Protein AF-A0A430FP16-F1 (afdb_monomer)

Organism: NCBI:txid2306976

Radius of gyration: 24.61 Å; Cα contacts (8 Å, |Δi|>4): 848; chains: 1; bounding box: 99×41×67 Å

Nearest PDB structures (foldseek):
  7uwv-assembly1_A  TM=7.707E-01  e=1.337E-19  Ruminococcus bromii L2-63
  7uww-assembly2_B  TM=7.805E-01  e=4.056E-19  Ruminococcus bromii L2-63
  7uww-assembly1_A  TM=7.501E-01  e=1.190E-19  Ruminococcus bromii L2-63
  7uwu-assembly2_B  TM=7.572E-01  e=2.262E-19  Ruminococcus bromii L2-63
  7uwu-assembly1_A  TM=7.530E-01  e=1.033E-18  Ruminococcus bromii L2-63

pLDDT: mean 82.98, std 20.67, range [26.47, 98.88]

Structure (mmCIF, N/CA/C/O backbone):
data_AF-A0A430FP16-F1
#
_entry.id   AF-A0A430FP16-F1
#
loop_
_atom_site.group_PDB
_atom_site.id
_atom_site.type_symbol
_atom_site.label_atom_id
_atom_site.label_alt_id
_atom_site.label_comp_id
_atom_site.label_asym_id
_atom_site.label_entity_id
_atom_site.label_seq_id
_atom_site.pdbx_PDB_ins_code
_atom_site.Cartn_x
_atom_site.Cartn_y
_atom_site.Cartn_z
_atom_site.occupancy
_atom_site.B_iso_or_equiv
_atom_site.auth_seq_id
_atom_site.auth_comp_id
_atom_site.auth_asym_id
_atom_site.auth_atom_id
_atom_site.pdbx_PDB_model_num
ATOM 1 N N . MET A 1 1 ? -74.948 19.583 41.169 1.00 36.16 1 MET A N 1
ATOM 2 C CA . MET A 1 1 ? -74.954 18.146 41.522 1.00 36.16 1 MET A CA 1
ATOM 3 C C . MET A 1 1 ? -74.354 17.358 40.363 1.00 36.16 1 MET A C 1
ATOM 5 O O . MET A 1 1 ? -74.820 17.581 39.260 1.00 36.16 1 MET A O 1
ATOM 9 N N . LYS A 1 2 ? -73.327 16.535 40.660 1.00 33.75 2 LYS A N 1
ATOM 10 C CA . LYS A 1 2 ? -72.803 15.301 40.003 1.00 33.75 2 LYS A CA 1
ATOM 11 C C . LYS A 1 2 ? -72.803 15.218 38.455 1.00 33.75 2 LYS A C 1
ATOM 13 O O . LYS A 1 2 ? -73.847 15.350 37.841 1.00 33.75 2 LYS A O 1
ATOM 18 N N . GLN A 1 3 ? -71.633 15.112 37.793 1.00 32.31 3 GLN A N 1
ATOM 19 C CA . GLN A 1 3 ? -70.890 13.858 37.460 1.00 32.31 3 GLN A CA 1
ATOM 20 C C . GLN A 1 3 ? -71.774 12.820 36.729 1.00 32.31 3 GLN A C 1
ATOM 22 O O . GLN A 1 3 ? -72.860 12.541 37.212 1.00 32.31 3 GLN A O 1
ATOM 27 N N . SER A 1 4 ? -71.401 12.141 35.637 1.00 34.84 4 SER A N 1
ATOM 28 C CA . SER A 1 4 ? -70.112 11.915 34.958 1.00 34.84 4 SER A CA 1
ATOM 29 C C . SER A 1 4 ? -70.317 10.975 33.746 1.00 34.84 4 SER A C 1
ATOM 31 O O . SER A 1 4 ? -71.107 10.047 33.859 1.00 34.84 4 SER A O 1
ATOM 33 N N . ASN A 1 5 ? -69.494 11.161 32.705 1.00 32.53 5 ASN A N 1
ATOM 34 C CA . ASN A 1 5 ? -68.758 10.170 31.889 1.00 32.53 5 ASN A CA 1
ATOM 35 C C . ASN A 1 5 ? -69.405 9.114 30.946 1.00 32.53 5 ASN A C 1
ATOM 37 O O . ASN A 1 5 ? -70.366 8.432 31.279 1.00 32.53 5 ASN A O 1
ATOM 41 N N . LEU A 1 6 ? -68.610 8.889 29.873 1.00 31.77 6 LEU A N 1
ATOM 42 C CA . LEU A 1 6 ? -68.329 7.686 29.044 1.00 31.77 6 LEU A CA 1
ATOM 43 C C . LEU A 1 6 ? -69.032 7.567 27.665 1.00 31.77 6 LEU A C 1
ATOM 45 O O . LEU A 1 6 ? -70.247 7.476 27.603 1.00 31.77 6 LEU A O 1
ATOM 49 N N . TYR A 1 7 ? -68.287 7.782 26.551 1.00 27.19 7 TYR A N 1
ATOM 50 C CA . TYR A 1 7 ? -67.591 6.796 25.651 1.00 27.19 7 TYR A CA 1
ATOM 51 C C . TYR A 1 7 ? -68.597 6.111 24.673 1.00 27.19 7 TYR A C 1
ATOM 53 O O . TYR A 1 7 ? -69.641 5.681 25.129 1.00 27.19 7 TYR A O 1
ATOM 61 N N . THR A 1 8 ? -68.461 5.938 23.340 1.00 27.12 8 THR A N 1
ATOM 62 C CA . THR A 1 8 ? -67.336 5.702 22.397 1.00 27.12 8 THR A CA 1
ATOM 63 C C . THR A 1 8 ? -67.839 5.778 20.922 1.00 27.12 8 THR A C 1
ATOM 65 O O . THR A 1 8 ? -69.020 5.536 20.700 1.00 27.12 8 THR A O 1
ATOM 68 N N . ALA A 1 9 ? -66.914 5.950 19.951 1.00 27.09 9 ALA A N 1
ATOM 69 C CA . ALA A 1 9 ? -66.961 5.608 18.497 1.00 27.09 9 ALA A CA 1
ATOM 70 C C . ALA A 1 9 ? -67.932 6.413 17.579 1.00 27.09 9 ALA A C 1
ATOM 72 O O . ALA A 1 9 ? -69.002 6.815 18.001 1.00 27.09 9 ALA A O 1
ATOM 73 N N . THR A 1 10 ? -67.633 6.763 16.314 1.00 27.73 10 THR A N 1
ATOM 74 C CA . THR A 1 10 ? -66.981 5.985 15.240 1.00 27.73 10 THR A CA 1
ATOM 75 C C . THR A 1 10 ? -66.420 6.903 14.132 1.00 27.73 10 THR A C 1
ATOM 77 O O . THR A 1 10 ? -67.023 7.914 13.775 1.00 27.73 10 THR A O 1
ATOM 80 N N . LYS A 1 11 ? -65.274 6.513 13.551 1.00 32.09 11 LYS A N 1
ATOM 81 C CA . LYS A 1 11 ? -64.673 7.057 12.317 1.00 32.09 11 LYS A CA 1
ATOM 82 C C . LYS A 1 11 ? -65.500 6.687 11.078 1.00 32.09 11 LYS A C 1
ATOM 84 O O . LYS A 1 11 ? -65.813 5.518 10.906 1.00 32.09 11 LYS A O 1
ATOM 89 N N . THR A 1 12 ? -65.678 7.626 10.146 1.00 29.28 12 THR A N 1
ATOM 90 C CA . THR A 1 12 ? -65.781 7.318 8.705 1.00 29.28 12 THR A CA 1
ATOM 91 C C . THR A 1 12 ? -65.158 8.470 7.911 1.00 29.28 12 THR A C 1
ATOM 93 O O . THR A 1 12 ? -65.642 9.597 7.984 1.00 29.28 12 THR A O 1
ATOM 96 N N . ARG A 1 13 ? -64.078 8.222 7.162 1.00 32.31 13 ARG A N 1
ATOM 97 C CA . ARG A 1 13 ? -63.653 9.089 6.052 1.00 32.31 13 ARG A CA 1
ATOM 98 C C . ARG A 1 13 ? -63.296 8.217 4.858 1.00 32.31 13 ARG A C 1
ATOM 100 O O . ARG A 1 13 ? -62.611 7.209 4.999 1.00 32.31 13 ARG A O 1
ATOM 107 N N . ALA A 1 14 ? -63.871 8.617 3.734 1.00 31.47 14 ALA A N 1
ATOM 108 C CA . ALA A 1 14 ? -63.919 7.916 2.470 1.00 31.47 14 ALA A CA 1
ATOM 109 C C . ALA A 1 14 ? -62.590 7.960 1.704 1.00 31.47 14 ALA A C 1
ATOM 111 O O . ALA A 1 14 ? -61.739 8.819 1.931 1.00 31.47 14 ALA A O 1
ATOM 112 N N . LEU A 1 15 ? -62.491 6.991 0.796 1.00 28.25 15 LEU A N 1
ATOM 113 C CA . LEU A 1 15 ? -61.406 6.675 -0.117 1.00 28.25 15 LEU A CA 1
ATOM 114 C C . LEU A 1 15 ? -60.994 7.848 -1.020 1.00 28.25 15 LEU A C 1
ATOM 116 O O . LEU A 1 15 ? -61.844 8.522 -1.597 1.00 28.25 15 LEU A O 1
ATOM 120 N N . ALA A 1 16 ? -59.690 7.949 -1.274 1.00 30.00 16 ALA A N 1
ATOM 121 C CA . ALA A 1 16 ? -59.159 8.416 -2.548 1.00 30.00 16 ALA A CA 1
ATOM 122 C C . ALA A 1 16 ? -58.189 7.345 -3.062 1.00 30.00 16 ALA A C 1
ATOM 124 O O . ALA A 1 16 ? -57.146 7.091 -2.463 1.00 30.00 16 ALA A O 1
ATOM 125 N N . ALA A 1 17 ? -58.603 6.666 -4.129 1.00 29.02 17 ALA A N 1
ATOM 126 C CA . ALA A 1 17 ? -57.779 5.759 -4.904 1.00 29.02 17 ALA A CA 1
ATOM 127 C C . ALA A 1 17 ? -57.000 6.570 -5.945 1.00 29.02 17 ALA A C 1
ATOM 129 O O . ALA A 1 17 ? -57.588 7.380 -6.660 1.00 29.02 17 ALA A O 1
ATOM 130 N N . SER A 1 18 ? -55.707 6.306 -6.079 1.00 29.33 18 SER A N 1
ATOM 131 C CA . SER A 1 18 ? -54.938 6.691 -7.261 1.00 29.33 18 SER A CA 1
ATOM 132 C C . SER A 1 18 ? -54.043 5.520 -7.635 1.00 29.33 18 SER A C 1
ATOM 134 O O . SER A 1 18 ? -53.115 5.156 -6.915 1.00 29.33 18 SER A O 1
ATOM 136 N N . ALA A 1 19 ? -54.448 4.884 -8.731 1.00 30.77 19 ALA A N 1
ATOM 137 C CA . ALA A 1 19 ? -53.833 3.727 -9.342 1.00 30.77 19 ALA A CA 1
ATOM 138 C C . ALA A 1 19 ? -52.531 4.095 -10.060 1.00 30.77 19 ALA A C 1
ATOM 140 O O . ALA A 1 19 ? -52.348 5.211 -10.545 1.00 30.77 19 ALA A O 1
ATOM 141 N N . ALA A 1 20 ? -51.661 3.095 -10.123 1.00 28.59 20 ALA A N 1
ATOM 142 C CA . ALA A 1 20 ? -50.393 3.081 -10.819 1.00 28.59 20 ALA A CA 1
ATOM 143 C C . ALA A 1 20 ? -50.524 3.414 -12.314 1.00 28.59 20 ALA A C 1
ATOM 145 O O . ALA A 1 20 ? -51.358 2.849 -13.020 1.00 28.59 20 ALA A O 1
ATOM 146 N N . ALA A 1 21 ? -49.607 4.246 -12.801 1.00 29.31 21 ALA A N 1
ATOM 147 C CA . ALA A 1 21 ? -49.193 4.268 -14.195 1.00 29.31 21 ALA A CA 1
ATOM 148 C C . ALA A 1 21 ? -47.694 3.949 -14.228 1.00 29.31 21 ALA A C 1
ATOM 150 O O . ALA A 1 21 ? -46.846 4.821 -14.058 1.00 29.31 21 ALA A O 1
ATOM 151 N N . VAL A 1 22 ? -47.378 2.666 -14.400 1.00 28.02 22 VAL A N 1
ATOM 152 C CA . VAL A 1 22 ? -46.047 2.208 -14.800 1.00 28.02 22 VAL A CA 1
ATOM 153 C C . VAL A 1 22 ? -45.895 2.574 -16.272 1.00 28.02 22 VAL A C 1
ATOM 155 O O . VAL A 1 22 ? -46.586 2.013 -17.118 1.00 28.02 22 VAL A O 1
ATOM 158 N N . SER A 1 23 ? -45.024 3.531 -16.583 1.00 28.14 23 SER A N 1
ATOM 159 C CA . SER A 1 23 ? -44.525 3.722 -17.946 1.00 28.14 23 SER A CA 1
ATOM 160 C C . SER A 1 23 ? -43.100 3.200 -18.013 1.00 28.14 23 SER A C 1
ATOM 162 O O . SER A 1 23 ? -42.166 3.794 -17.484 1.00 28.14 23 SER A O 1
ATOM 164 N N . LEU A 1 24 ? -42.986 2.036 -18.643 1.00 27.84 24 LEU A N 1
ATOM 165 C CA . LEU A 1 24 ? -41.754 1.405 -19.073 1.00 27.84 24 LEU A CA 1
ATOM 166 C C . LEU A 1 24 ? -41.152 2.251 -20.205 1.00 27.84 24 LEU A C 1
ATOM 168 O O . LEU A 1 24 ? -41.704 2.289 -21.302 1.00 27.84 24 LEU A O 1
ATOM 172 N N . ALA A 1 25 ? -40.025 2.911 -19.951 1.00 28.28 25 ALA A N 1
ATOM 173 C CA . ALA A 1 25 ? -39.166 3.443 -21.002 1.00 28.28 25 ALA A CA 1
ATOM 174 C C . ALA A 1 25 ? -37.844 2.675 -20.963 1.00 28.28 25 ALA A C 1
ATOM 176 O O . ALA A 1 25 ? -36.952 2.972 -20.173 1.00 28.28 25 ALA A O 1
ATOM 177 N N . MET A 1 26 ? -37.742 1.651 -21.814 1.00 31.86 26 MET A N 1
ATOM 178 C CA . MET A 1 26 ? -36.443 1.148 -22.242 1.00 31.86 26 MET A CA 1
ATOM 179 C C . MET A 1 26 ? -35.763 2.256 -23.046 1.00 31.86 26 MET A C 1
ATOM 181 O O . MET A 1 26 ? -36.265 2.645 -24.099 1.00 31.86 26 MET A O 1
ATOM 185 N N . VAL A 1 27 ? -34.621 2.742 -22.570 1.00 28.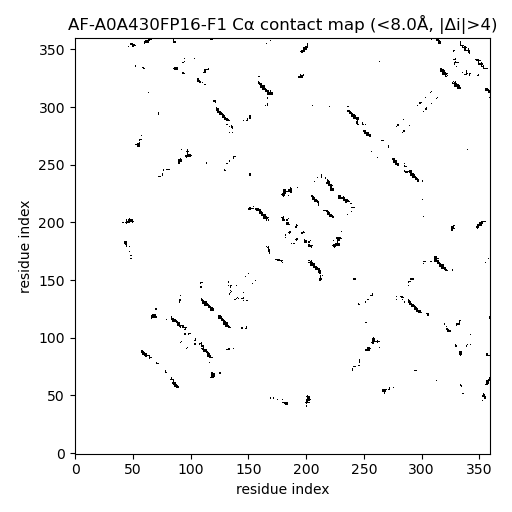98 27 VAL A N 1
ATOM 186 C CA . VAL A 1 27 ? -33.667 3.473 -23.404 1.00 28.98 27 VAL A CA 1
ATOM 187 C C . VAL A 1 27 ? -32.318 2.794 -23.238 1.00 28.98 27 VAL A C 1
ATOM 189 O O . VAL A 1 27 ? -31.557 3.053 -22.313 1.00 28.98 27 VAL A O 1
ATOM 192 N N . THR A 1 28 ? -32.053 1.877 -24.161 1.00 34.94 28 THR A N 1
ATOM 193 C CA . THR A 1 28 ? -30.705 1.526 -24.594 1.00 34.94 28 THR A CA 1
ATOM 194 C C . THR A 1 28 ? -30.049 2.793 -25.134 1.00 34.94 28 THR A C 1
ATOM 196 O O . THR A 1 28 ? -30.497 3.338 -26.143 1.00 34.94 28 THR A O 1
ATOM 199 N N . GLY A 1 29 ? -29.017 3.281 -24.461 1.00 26.47 29 GLY A N 1
ATOM 200 C CA . GLY A 1 29 ? -28.307 4.473 -24.899 1.00 26.47 29 GLY A CA 1
ATOM 201 C C . GLY A 1 29 ? -27.133 4.762 -23.990 1.00 26.47 29 GLY A C 1
ATOM 202 O O . GLY A 1 29 ? -27.282 5.430 -22.974 1.00 26.47 29 GLY A O 1
ATOM 203 N N . SER A 1 30 ? -25.971 4.244 -24.375 1.00 36.91 30 SER A N 1
ATOM 204 C CA . SER A 1 30 ? -24.662 4.658 -23.890 1.00 36.91 30 SER A CA 1
ATOM 205 C C . SER A 1 30 ? -24.551 6.184 -23.971 1.00 36.91 30 SER A C 1
ATOM 207 O O . SER A 1 30 ? -24.354 6.740 -25.050 1.00 36.91 30 SER A O 1
ATOM 209 N N . LEU A 1 31 ? -24.703 6.868 -22.840 1.00 28.08 31 LEU A N 1
ATOM 210 C CA . LEU A 1 31 ? -24.349 8.274 -22.707 1.00 28.08 31 LEU A CA 1
ATOM 211 C C . LEU A 1 31 ? -22.983 8.342 -22.038 1.00 28.08 31 LEU A C 1
ATOM 213 O O . LEU A 1 31 ? -22.850 8.314 -20.819 1.00 28.08 31 LEU A O 1
ATOM 217 N N . ALA A 1 32 ? -21.965 8.411 -22.893 1.00 35.59 32 ALA A N 1
ATOM 218 C CA . ALA A 1 32 ? -20.667 8.943 -22.539 1.00 35.59 32 ALA A CA 1
ATOM 219 C C . ALA A 1 32 ? -20.857 10.394 -22.068 1.00 35.59 32 ALA A C 1
ATOM 221 O O . ALA A 1 32 ? -21.109 11.293 -22.870 1.00 35.59 32 ALA A O 1
ATOM 222 N N . LEU A 1 33 ? -20.760 10.613 -20.759 1.00 28.34 33 LEU A N 1
ATOM 223 C CA . LEU A 1 33 ? -20.547 11.935 -20.184 1.00 28.34 33 LEU A CA 1
ATOM 224 C C . LEU A 1 33 ? -19.049 12.222 -20.253 1.00 28.34 33 LEU A C 1
ATOM 226 O O . LEU A 1 33 ? -18.280 11.855 -19.373 1.00 28.34 33 LEU A O 1
ATOM 230 N N . SER A 1 34 ? -18.625 12.846 -21.349 1.00 34.38 34 SER A N 1
ATOM 231 C CA . SER A 1 34 ? -17.312 13.470 -21.430 1.00 34.38 34 SER A CA 1
ATOM 232 C C . SER A 1 34 ? -17.329 14.845 -20.763 1.00 34.38 34 SER A C 1
ATOM 234 O O . SER A 1 34 ? -18.281 15.607 -20.930 1.00 34.38 34 SER A O 1
ATOM 236 N N . THR A 1 35 ? -16.180 15.184 -20.181 1.00 32.34 35 THR A N 1
ATOM 237 C CA . THR A 1 35 ? -15.686 16.510 -19.770 1.00 32.34 35 THR A CA 1
ATOM 238 C C . THR A 1 35 ? -15.990 16.959 -18.337 1.00 32.34 35 THR A C 1
ATOM 240 O O . THR A 1 35 ? -17.033 17.519 -18.028 1.00 32.34 35 THR A O 1
ATOM 243 N N . GLY A 1 36 ? -14.969 16.767 -17.493 1.00 40.91 36 GLY A N 1
ATOM 244 C CA . GLY A 1 36 ? -14.458 17.780 -16.571 1.00 40.91 36 GLY A CA 1
ATOM 245 C C . GLY A 1 36 ? -15.441 18.314 -15.539 1.00 40.91 36 GLY A C 1
ATOM 246 O O . GLY A 1 36 ? -15.890 19.451 -15.651 1.00 40.91 36 GLY A O 1
ATOM 247 N N . ALA A 1 37 ? -15.681 17.544 -14.481 1.00 33.53 37 ALA A N 1
ATOM 248 C CA . ALA A 1 37 ? -16.268 18.060 -13.254 1.00 33.53 37 ALA A CA 1
ATOM 249 C C . ALA A 1 37 ? -15.272 17.879 -12.100 1.00 33.53 37 ALA A C 1
ATOM 251 O O . ALA A 1 37 ? -15.069 16.778 -11.611 1.00 33.53 37 ALA A O 1
ATOM 252 N N . PHE A 1 38 ? -14.636 19.000 -11.753 1.00 33.94 38 PHE A N 1
ATOM 253 C CA . PHE A 1 38 ? -14.105 19.395 -10.448 1.00 33.94 38 PHE A CA 1
ATOM 254 C C . PHE A 1 38 ? -13.467 18.306 -9.569 1.00 33.94 38 PHE A C 1
ATOM 256 O O . PHE A 1 38 ? -14.160 17.546 -8.902 1.00 33.94 38 PHE A O 1
ATOM 263 N N . ALA A 1 39 ? -12.142 18.393 -9.398 1.00 39.84 39 ALA A N 1
ATOM 264 C CA . ALA A 1 39 ? -11.549 18.096 -8.098 1.00 39.84 39 ALA A CA 1
ATOM 265 C C . ALA A 1 39 ? -12.193 19.060 -7.088 1.00 39.84 39 ALA A C 1
ATOM 267 O O . ALA A 1 39 ? -11.781 20.216 -6.962 1.00 39.84 39 ALA A O 1
ATOM 268 N N . ALA A 1 40 ? -13.291 18.631 -6.463 1.00 43.28 40 ALA A N 1
ATOM 269 C CA . ALA A 1 40 ? -13.852 19.321 -5.319 1.00 43.28 40 ALA A CA 1
ATOM 270 C C . ALA A 1 40 ? -12.723 19.484 -4.298 1.00 43.28 40 ALA A C 1
ATOM 272 O O . ALA A 1 40 ? -11.925 18.569 -4.086 1.00 43.28 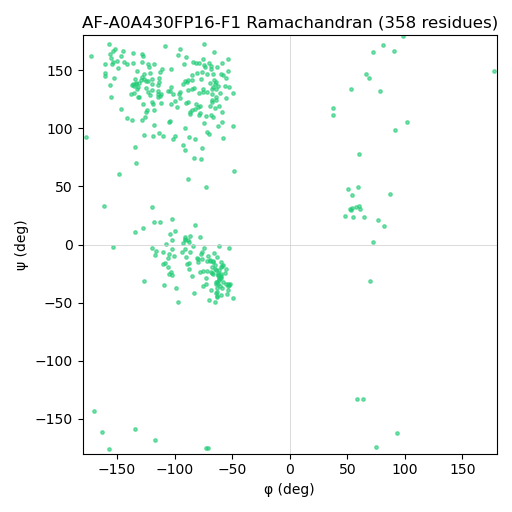40 ALA A O 1
ATOM 273 N N . THR A 1 41 ? -12.600 20.668 -3.708 1.00 45.75 41 THR A N 1
ATOM 274 C CA . THR A 1 41 ? -11.655 20.871 -2.613 1.00 45.75 41 THR A CA 1
ATOM 275 C C . THR A 1 41 ? -12.083 19.948 -1.472 1.00 45.75 41 THR A C 1
ATOM 277 O O . THR A 1 41 ? -13.050 20.254 -0.788 1.00 45.75 41 THR A O 1
ATOM 280 N N . VAL A 1 42 ? -11.397 18.817 -1.299 1.00 54.16 42 VAL A N 1
ATOM 281 C CA . VAL A 1 42 ? -11.671 17.857 -0.221 1.00 54.16 42 VAL A CA 1
ATOM 282 C C . VAL A 1 42 ? -11.271 18.488 1.114 1.00 54.16 42 VAL A C 1
ATOM 284 O O . VAL A 1 42 ? -10.102 18.871 1.308 1.00 54.16 42 VAL A O 1
ATOM 287 N N . THR A 1 43 ? -12.240 18.649 2.017 1.00 48.91 43 THR A N 1
ATOM 288 C CA . THR A 1 43 ? -12.078 19.355 3.291 1.00 48.91 43 THR A CA 1
ATOM 289 C C . THR A 1 43 ? -12.705 18.559 4.431 1.00 48.91 43 THR A C 1
ATOM 291 O O . THR A 1 43 ? -13.795 18.904 4.861 1.00 48.91 43 THR A O 1
ATOM 294 N N . ASN A 1 44 ? -11.956 17.596 4.982 1.00 60.06 44 ASN A N 1
ATOM 295 C CA . ASN A 1 44 ? -12.366 16.551 5.943 1.00 60.06 44 ASN A CA 1
ATOM 296 C C . ASN A 1 44 ? -12.638 15.213 5.233 1.00 60.06 44 ASN A C 1
ATOM 298 O O . ASN A 1 44 ? -12.455 15.117 4.014 1.00 60.06 44 ASN A O 1
ATOM 302 N N . ASN A 1 45 ? -13.015 14.173 5.991 1.00 63.62 45 ASN A N 1
ATOM 303 C CA . ASN A 1 45 ? -13.375 12.859 5.447 1.00 63.62 45 ASN A CA 1
ATOM 304 C C . ASN A 1 45 ? -14.741 12.907 4.744 1.00 63.62 45 ASN A C 1
ATOM 306 O O . ASN A 1 45 ? -15.623 12.088 4.983 1.00 63.62 45 ASN A O 1
ATOM 310 N N . ASP A 1 46 ? -14.915 13.887 3.859 1.00 65.31 46 ASP A N 1
ATOM 311 C CA . ASP A 1 46 ? -16.139 14.179 3.115 1.00 65.31 46 ASP A CA 1
ATOM 312 C C . ASP A 1 46 ? -16.496 13.050 2.125 1.00 65.31 46 ASP A C 1
ATOM 314 O O . ASP A 1 46 ? -17.570 13.058 1.520 1.00 65.31 46 ASP A O 1
ATOM 318 N N . HIS A 1 47 ? -15.598 12.072 1.960 1.00 70.06 47 HIS A N 1
ATOM 319 C CA . HIS A 1 47 ? -15.723 10.934 1.060 1.00 70.06 47 HIS A CA 1
ATOM 320 C C . HIS A 1 47 ? -15.342 9.631 1.775 1.00 70.06 47 HIS A C 1
ATOM 322 O O . HIS A 1 47 ? -14.326 9.045 1.430 1.00 70.06 47 HIS A O 1
ATOM 328 N N . PRO A 1 48 ? -16.137 9.124 2.734 1.00 71.56 48 PRO A N 1
ATOM 329 C CA . PRO A 1 48 ? -15.780 7.965 3.570 1.00 71.56 48 PRO A CA 1
ATOM 330 C C . PRO A 1 48 ? -15.549 6.638 2.816 1.00 71.56 48 PRO A C 1
ATOM 332 O O . PRO A 1 48 ? -15.239 5.628 3.439 1.00 71.56 48 PRO A O 1
ATOM 335 N N . HIS A 1 49 ? -15.706 6.626 1.490 1.00 81.31 49 HIS A N 1
ATOM 336 C CA . HIS A 1 49 ? -15.442 5.483 0.608 1.00 81.31 49 HIS A CA 1
ATOM 337 C C . HIS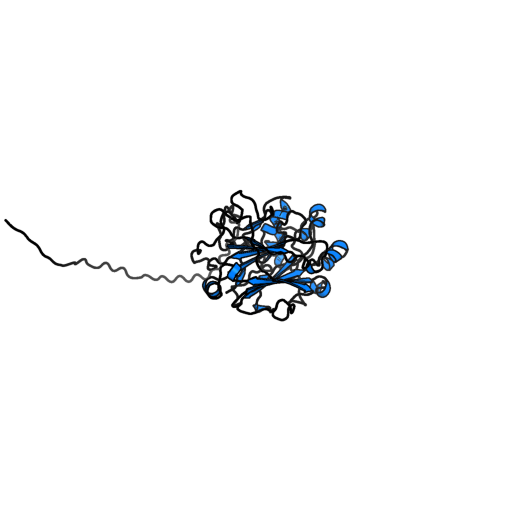 A 1 49 ? -14.514 5.845 -0.564 1.00 81.31 49 HIS A C 1
ATOM 339 O O . HIS A 1 49 ? -14.431 5.112 -1.547 1.00 81.31 49 HIS A O 1
ATOM 345 N N . GLY A 1 50 ? -13.850 6.999 -0.482 1.00 87.69 50 GLY A N 1
ATOM 346 C CA . GLY A 1 50 ? -12.985 7.544 -1.519 1.00 87.69 50 GLY A CA 1
ATOM 347 C C . GLY A 1 50 ? -13.716 8.137 -2.727 1.00 87.69 50 GLY A C 1
ATOM 348 O O . GLY A 1 50 ? -14.939 8.291 -2.751 1.00 87.69 50 GLY A O 1
ATOM 349 N N . ILE A 1 51 ? -12.929 8.523 -3.729 1.00 90.00 51 ILE A N 1
ATOM 350 C CA . ILE A 1 51 ? -13.343 9.215 -4.950 1.00 90.00 51 ILE A CA 1
ATOM 351 C C . ILE A 1 51 ? -12.713 8.508 -6.147 1.00 90.00 51 ILE A C 1
ATOM 353 O O . ILE A 1 51 ? -11.517 8.231 -6.144 1.00 90.00 51 ILE A O 1
ATOM 357 N N . ASP A 1 52 ? -13.495 8.280 -7.202 1.00 88.56 52 ASP A N 1
ATOM 358 C CA . ASP A 1 52 ? -12.950 7.824 -8.482 1.00 88.56 52 ASP A CA 1
ATOM 359 C C . ASP A 1 52 ? -11.973 8.865 -9.054 1.00 88.56 52 ASP A C 1
ATOM 361 O O . ASP A 1 52 ? -12.328 10.016 -9.329 1.00 88.56 52 ASP A O 1
ATOM 365 N N . GLN A 1 53 ? -10.725 8.443 -9.233 1.00 89.44 53 GLN A N 1
ATOM 366 C CA . GLN A 1 53 ? -9.639 9.292 -9.701 1.00 89.44 53 GLN A CA 1
ATOM 367 C C . GLN A 1 53 ? -9.486 9.290 -11.227 1.00 89.44 53 GLN A C 1
ATOM 369 O O . GLN A 1 53 ? -8.574 9.939 -11.735 1.00 89.44 53 GLN A O 1
ATOM 374 N N . ASN A 1 54 ? -10.382 8.625 -11.967 1.00 91.62 54 ASN A N 1
ATOM 375 C CA . ASN A 1 54 ? -10.353 8.507 -13.428 1.00 91.62 54 ASN A CA 1
ATOM 376 C C . ASN A 1 54 ? -9.008 7.969 -13.947 1.00 91.62 54 ASN A C 1
ATOM 378 O O . ASN A 1 54 ? -8.444 8.498 -14.909 1.00 91.62 54 ASN A O 1
ATOM 382 N N . LEU A 1 55 ? -8.469 6.952 -13.273 1.00 93.62 55 LEU A N 1
ATOM 383 C CA . LEU A 1 55 ? -7.238 6.286 -13.690 1.00 93.62 55 LEU A CA 1
ATOM 384 C C . LEU A 1 55 ? -7.471 5.473 -14.970 1.00 93.62 55 LEU A C 1
ATOM 386 O O . LEU A 1 55 ? -8.592 5.057 -15.276 1.00 93.62 55 LEU A O 1
ATOM 390 N N . ILE A 1 56 ? -6.401 5.225 -15.724 1.00 95.56 56 ILE A N 1
ATOM 391 C CA . ILE A 1 56 ? -6.456 4.280 -16.841 1.00 95.56 56 ILE A CA 1
ATOM 392 C C . ILE A 1 56 ? -6.773 2.861 -16.336 1.00 95.56 56 ILE A C 1
ATOM 394 O O . ILE A 1 56 ? -6.380 2.521 -15.222 1.00 95.56 56 ILE A O 1
ATOM 398 N N . PRO A 1 57 ? -7.398 1.995 -17.161 1.00 93.94 57 PRO A N 1
ATOM 399 C CA . PRO A 1 57 ? -7.820 0.651 -16.744 1.00 93.94 57 PRO A CA 1
ATOM 400 C C . PRO A 1 57 ? -6.717 -0.274 -16.214 1.00 93.94 57 PRO A C 1
ATOM 402 O O . PRO A 1 57 ? -7.020 -1.295 -15.607 1.00 93.94 57 PRO A O 1
ATOM 405 N N . ALA A 1 58 ? -5.449 0.032 -16.487 1.00 93.88 58 ALA A N 1
ATOM 406 C CA . ALA A 1 58 ? -4.319 -0.719 -15.960 1.00 93.88 58 ALA A CA 1
ATOM 407 C C . ALA A 1 58 ? -4.139 -0.575 -14.435 1.00 93.88 58 ALA A C 1
ATOM 409 O O . ALA A 1 58 ? -3.587 -1.479 -13.815 1.00 93.88 58 ALA A O 1
ATOM 410 N N . TYR A 1 59 ? -4.630 0.518 -13.843 1.00 95.31 59 TYR A N 1
ATOM 411 C CA . TYR A 1 59 ? -4.794 0.644 -12.398 1.00 95.31 59 TYR A CA 1
ATOM 412 C C . TYR A 1 59 ? -6.179 0.137 -12.032 1.00 95.31 59 TYR A C 1
ATOM 414 O O . TYR A 1 59 ? -7.187 0.639 -12.530 1.00 95.31 59 TYR A O 1
ATOM 422 N N . GLU A 1 60 ? -6.242 -0.859 -11.162 1.00 93.88 60 GLU A N 1
ATOM 423 C CA . GLU A 1 60 ? -7.493 -1.553 -10.888 1.00 93.88 60 GLU A CA 1
ATOM 424 C C . GLU A 1 60 ? -7.620 -1.803 -9.389 1.00 93.88 60 GLU A C 1
ATOM 426 O O . GLU A 1 60 ? -6.710 -2.339 -8.765 1.00 93.88 60 GLU A O 1
ATOM 431 N N . THR A 1 61 ? -8.760 -1.431 -8.812 1.00 94.44 61 THR A N 1
ATOM 432 C CA . THR A 1 61 ? -9.193 -1.928 -7.500 1.00 94.44 61 THR A CA 1
ATOM 433 C C . THR A 1 61 ? -10.205 -3.025 -7.763 1.00 94.44 61 THR A C 1
ATOM 435 O O . THR A 1 61 ? -11.182 -2.792 -8.479 1.00 94.44 61 THR A O 1
ATOM 438 N N . MET A 1 62 ? -9.958 -4.224 -7.244 1.00 93.75 62 MET A N 1
ATOM 439 C CA . MET A 1 62 ? -10.841 -5.359 -7.484 1.00 93.75 62 MET A CA 1
ATOM 440 C C . MET A 1 62 ? -12.191 -5.142 -6.784 1.00 93.75 62 MET A C 1
ATOM 442 O O . MET A 1 62 ? -12.264 -4.443 -5.767 1.00 93.75 62 MET A O 1
ATOM 446 N N . PRO A 1 63 ? -13.277 -5.755 -7.288 1.00 91.56 63 PRO A N 1
ATOM 447 C CA . PRO A 1 63 ? -14.503 -5.908 -6.511 1.00 91.56 63 PRO A CA 1
ATOM 448 C C . PRO A 1 63 ? -14.225 -6.586 -5.157 1.00 91.56 63 PRO A C 1
ATOM 450 O O . PRO A 1 63 ? -13.216 -7.283 -5.045 1.00 91.56 63 PRO A O 1
ATOM 453 N N . PRO A 1 64 ? -15.122 -6.448 -4.160 1.00 88.75 64 PRO A N 1
ATOM 454 C CA . PRO A 1 64 ? -14.969 -7.126 -2.876 1.00 88.75 64 PRO A CA 1
ATOM 455 C C . PRO A 1 64 ? -14.667 -8.618 -3.042 1.00 88.75 64 PRO A C 1
ATOM 457 O O . PRO A 1 64 ? -15.351 -9.317 -3.797 1.00 88.75 64 PRO A O 1
ATOM 460 N N . VAL A 1 65 ? -13.634 -9.085 -2.345 1.00 84.44 65 VAL A N 1
ATOM 461 C CA . VAL A 1 65 ? -13.130 -10.460 -2.435 1.00 84.44 65 VAL A CA 1
ATOM 462 C C . VAL A 1 65 ? -13.542 -11.241 -1.191 1.00 84.44 65 VAL A C 1
ATOM 464 O O . VAL A 1 65 ? -13.313 -10.759 -0.084 1.00 84.44 65 VAL A O 1
ATOM 467 N N . ASP A 1 66 ? -14.088 -12.451 -1.376 1.00 88.06 66 ASP A N 1
ATOM 468 C CA . ASP A 1 66 ? -14.249 -13.434 -0.291 1.00 88.06 66 ASP A CA 1
ATOM 469 C C . ASP A 1 66 ? -12.868 -13.960 0.104 1.00 88.06 66 ASP A C 1
ATOM 471 O O . ASP A 1 66 ? -12.289 -14.832 -0.553 1.00 88.06 66 ASP A O 1
ATOM 475 N N . ALA A 1 67 ? -12.309 -13.341 1.136 1.00 91.12 67 ALA A N 1
ATOM 476 C CA . ALA A 1 67 ? -10.895 -13.447 1.464 1.00 91.12 67 ALA A CA 1
ATOM 477 C C . ALA A 1 67 ? -10.654 -14.202 2.781 1.00 91.12 67 ALA A C 1
ATOM 479 O O . ALA A 1 67 ? -9.579 -14.082 3.376 1.00 91.12 67 ALA A O 1
ATOM 480 N N . GLN A 1 68 ? -11.632 -14.986 3.260 1.00 96.25 68 GLN A N 1
ATOM 481 C CA . GLN A 1 68 ? -11.487 -15.714 4.519 1.00 96.25 68 GLN A CA 1
ATOM 482 C C . GLN A 1 68 ? -10.505 -16.897 4.372 1.00 96.25 68 GLN A C 1
ATOM 484 O O . GLN A 1 68 ? -10.868 -17.992 3.933 1.00 96.25 68 GLN A O 1
ATOM 489 N N . ARG A 1 69 ? -9.241 -16.691 4.760 1.00 97.00 69 ARG A N 1
ATOM 490 C CA . ARG A 1 69 ? -8.142 -17.661 4.678 1.00 97.00 69 ARG A CA 1
ATOM 491 C C . ARG A 1 69 ? -7.037 -17.341 5.689 1.00 97.00 69 ARG A C 1
ATOM 493 O O . ARG A 1 69 ? -6.599 -16.202 5.802 1.00 97.00 69 ARG A O 1
ATOM 500 N N . THR A 1 70 ? -6.525 -18.374 6.354 1.00 98.12 70 THR A N 1
ATOM 501 C CA . THR A 1 70 ? -5.299 -18.276 7.159 1.00 98.12 70 THR A CA 1
ATOM 502 C C . THR A 1 70 ? -4.074 -18.327 6.251 1.00 98.12 70 THR A C 1
ATOM 504 O O . THR A 1 70 ? -3.952 -19.242 5.434 1.00 98.12 70 THR A O 1
ATOM 507 N N . ILE A 1 71 ? -3.157 -17.376 6.426 1.00 98.44 71 ILE A N 1
ATOM 508 C CA . ILE A 1 71 ? -1.888 -17.303 5.697 1.00 98.44 71 ILE A CA 1
ATOM 509 C C . ILE A 1 71 ? -0.731 -17.542 6.669 1.00 98.44 71 ILE A C 1
ATOM 511 O O . ILE A 1 71 ? -0.611 -16.855 7.684 1.00 98.44 71 ILE A O 1
ATOM 515 N N . ASP A 1 72 ? 0.168 -18.473 6.345 1.00 97.88 72 ASP A N 1
ATOM 516 C CA . ASP A 1 72 ? 1.461 -18.566 7.019 1.00 97.88 72 ASP A CA 1
ATOM 517 C C . ASP A 1 72 ? 2.476 -17.651 6.325 1.00 97.88 72 ASP A C 1
ATOM 519 O O . ASP A 1 72 ? 3.176 -18.048 5.386 1.00 97.88 72 ASP A O 1
ATOM 523 N N . ILE A 1 73 ? 2.590 -16.415 6.821 1.00 97.00 73 ILE A N 1
ATOM 524 C CA . ILE A 1 73 ? 3.489 -15.411 6.237 1.00 97.00 73 ILE A CA 1
ATOM 525 C C . ILE A 1 73 ? 4.973 -15.805 6.317 1.00 97.00 73 ILE A C 1
ATOM 527 O O . ILE A 1 73 ? 5.810 -15.161 5.691 1.00 97.00 73 ILE A O 1
ATOM 531 N N . THR A 1 74 ? 5.342 -16.857 7.063 1.00 95.56 74 THR A N 1
ATOM 532 C CA . THR A 1 74 ? 6.729 -17.352 7.144 1.00 95.56 74 THR A CA 1
ATOM 533 C C . THR A 1 74 ? 7.127 -18.233 5.959 1.00 95.56 74 THR A C 1
ATOM 535 O O . THR A 1 74 ? 8.309 -18.517 5.769 1.00 95.56 74 THR A O 1
ATOM 538 N N . GLN A 1 75 ? 6.161 -18.644 5.133 1.00 95.25 75 GLN A N 1
ATOM 539 C CA . GLN A 1 75 ? 6.346 -19.608 4.043 1.00 95.25 75 GLN A CA 1
ATOM 540 C C . GLN A 1 75 ? 6.423 -18.934 2.666 1.00 95.25 75 GLN A C 1
ATOM 542 O O . GLN A 1 75 ? 6.196 -19.571 1.634 1.00 95.25 75 GLN A O 1
ATOM 547 N N . GLY A 1 76 ? 6.766 -17.643 2.640 1.00 93.56 76 GLY A N 1
ATOM 548 C CA . GLY A 1 76 ? 6.876 -16.869 1.408 1.00 93.56 76 GLY A CA 1
ATOM 549 C C . GLY A 1 76 ? 5.527 -16.766 0.700 1.00 93.56 76 GLY A C 1
ATOM 550 O O . GLY A 1 76 ? 4.517 -16.470 1.328 1.00 93.56 76 GLY A O 1
ATOM 551 N N . LEU A 1 77 ? 5.510 -17.018 -0.606 1.00 95.38 77 LEU A N 1
ATOM 552 C CA . LEU A 1 77 ? 4.324 -16.855 -1.451 1.00 95.38 77 LEU A CA 1
ATOM 553 C C . LEU A 1 77 ? 3.365 -18.060 -1.434 1.00 95.38 77 LEU A C 1
ATOM 555 O O . LEU A 1 77 ? 2.337 -18.021 -2.097 1.00 95.38 77 LEU A O 1
ATOM 559 N N . ARG A 1 78 ? 3.683 -19.134 -0.696 1.00 95.75 78 ARG A N 1
ATOM 560 C CA . ARG A 1 78 ? 3.008 -20.444 -0.799 1.00 95.75 78 ARG A CA 1
ATOM 561 C C . ARG A 1 78 ? 1.486 -20.389 -0.635 1.00 95.75 78 ARG A C 1
ATOM 563 O O . ARG A 1 78 ? 0.783 -21.093 -1.354 1.00 95.75 78 ARG A O 1
ATOM 570 N N . ASP A 1 79 ? 1.004 -19.610 0.331 1.00 96.75 79 ASP A N 1
ATOM 571 C CA . ASP A 1 79 ? -0.420 -19.567 0.692 1.00 96.75 79 ASP A CA 1
ATOM 572 C C . ASP A 1 79 ? -1.180 -18.445 -0.050 1.00 96.75 79 ASP A C 1
ATOM 574 O O . ASP A 1 79 ? -2.412 -18.367 0.021 1.00 96.75 79 ASP A O 1
ATOM 578 N N . TRP A 1 80 ? -0.453 -17.599 -0.788 1.00 96.56 80 TRP A N 1
ATOM 579 C CA . TRP A 1 80 ? -1.003 -16.524 -1.607 1.00 96.56 80 TRP A CA 1
ATOM 580 C C . TRP A 1 80 ? -1.425 -17.042 -2.981 1.00 96.56 80 TRP A C 1
ATOM 582 O O . TRP A 1 80 ? -0.811 -17.945 -3.550 1.00 96.56 80 TRP A O 1
ATOM 592 N N . SER A 1 81 ? -2.487 -16.463 -3.530 1.00 94.44 81 SER A N 1
ATOM 593 C CA . SER A 1 81 ? -3.020 -16.845 -4.836 1.00 94.44 81 SER A CA 1
ATOM 594 C C . SER A 1 81 ? -3.757 -15.671 -5.502 1.00 94.44 81 SER A C 1
ATOM 596 O O . SER A 1 81 ? -4.190 -14.752 -4.802 1.00 94.44 81 SER A O 1
ATOM 598 N N . PRO A 1 82 ? -3.907 -15.663 -6.844 1.00 93.31 82 PRO A N 1
ATOM 599 C CA . PRO A 1 82 ? -4.464 -14.514 -7.567 1.00 93.31 82 PRO A CA 1
ATOM 600 C C . PRO A 1 82 ? -5.907 -14.140 -7.202 1.00 93.31 82 PRO A C 1
ATOM 602 O O . PRO A 1 82 ? -6.316 -13.007 -7.422 1.00 93.31 82 PRO A O 1
ATOM 605 N N . ASP A 1 83 ? -6.686 -15.064 -6.641 1.00 94.12 83 ASP A N 1
ATOM 606 C CA . ASP A 1 83 ? -8.037 -14.807 -6.127 1.00 94.12 83 ASP A CA 1
ATOM 607 C C . ASP A 1 83 ? -8.061 -13.924 -4.873 1.00 94.12 83 ASP A C 1
ATOM 609 O O . ASP A 1 83 ? -9.116 -13.399 -4.553 1.00 94.12 83 ASP A O 1
ATOM 613 N N . LEU A 1 84 ? -6.923 -13.716 -4.199 1.00 96.44 84 LEU A N 1
ATOM 614 C CA . LEU A 1 84 ? -6.793 -12.800 -3.057 1.00 96.44 84 LEU A CA 1
ATOM 615 C C . LEU A 1 84 ? -6.393 -11.375 -3.469 1.00 96.44 84 LEU A C 1
ATOM 617 O O . LEU A 1 84 ? -6.107 -10.542 -2.609 1.00 96.44 84 LEU A O 1
ATOM 621 N N . LEU A 1 85 ? -6.295 -11.103 -4.772 1.00 96.50 85 LEU A N 1
ATOM 622 C CA . LEU A 1 85 ? -5.872 -9.809 -5.290 1.00 96.50 85 LEU A CA 1
ATOM 623 C C . LEU A 1 85 ? -6.923 -8.739 -4.982 1.00 96.50 85 LEU A C 1
ATOM 625 O O . LEU A 1 85 ? -8.096 -8.895 -5.299 1.00 96.50 85 LEU A O 1
ATOM 629 N N . LEU A 1 86 ? -6.478 -7.626 -4.412 1.00 97.38 86 LEU A N 1
ATOM 630 C CA . LEU A 1 86 ? -7.307 -6.491 -4.025 1.00 97.38 86 LEU A CA 1
ATOM 631 C C . LEU A 1 86 ? -7.079 -5.269 -4.915 1.00 97.38 86 LEU A C 1
ATOM 633 O O . LEU A 1 86 ? -8.022 -4.532 -5.196 1.00 97.38 86 LEU A O 1
ATOM 637 N N . ALA A 1 87 ? -5.847 -5.039 -5.374 1.00 97.19 87 ALA A N 1
ATOM 638 C CA . ALA A 1 87 ? -5.538 -3.932 -6.275 1.00 97.19 87 ALA A CA 1
ATOM 639 C C . ALA A 1 87 ? -4.297 -4.197 -7.137 1.00 97.19 87 ALA A C 1
ATOM 641 O O . ALA A 1 87 ? -3.418 -4.964 -6.746 1.00 97.19 87 ALA A O 1
ATOM 642 N N . LYS A 1 88 ? -4.225 -3.526 -8.291 1.00 95.06 88 LYS A N 1
ATOM 643 C CA . LYS A 1 88 ? -3.089 -3.521 -9.221 1.00 95.06 88 LYS A CA 1
ATOM 644 C C . LYS A 1 88 ? -2.588 -2.101 -9.459 1.00 95.06 88 LYS A C 1
ATOM 646 O O . LYS A 1 88 ? -3.389 -1.175 -9.615 1.00 95.06 88 LYS A O 1
ATOM 651 N N . GLY A 1 89 ? -1.271 -1.983 -9.535 1.00 94.94 89 GLY A N 1
ATOM 652 C CA . GLY A 1 89 ? -0.544 -0.800 -9.979 1.00 94.94 89 GLY A CA 1
ATOM 653 C C . GLY A 1 89 ? 0.264 -1.097 -11.238 1.00 94.94 89 GLY A C 1
ATOM 654 O O . GLY A 1 89 ? 0.102 -2.142 -11.873 1.00 94.94 89 GLY A O 1
ATOM 655 N N . LEU A 1 90 ? 1.145 -0.169 -11.593 1.00 95.25 90 LEU A N 1
ATOM 656 C CA . LEU A 1 90 ? 2.085 -0.316 -12.696 1.00 95.25 90 LEU A CA 1
ATOM 657 C C . LEU A 1 90 ? 3.495 -0.045 -12.197 1.00 95.25 90 LEU A C 1
ATOM 659 O O . LEU A 1 90 ? 3.690 0.820 -11.362 1.00 95.25 90 LEU A O 1
ATOM 663 N N . ALA A 1 91 ? 4.479 -0.732 -12.763 1.00 94.94 91 ALA A N 1
ATOM 664 C CA . ALA A 1 91 ? 5.871 -0.370 -12.556 1.00 94.94 91 ALA A CA 1
ATOM 665 C C . ALA A 1 91 ?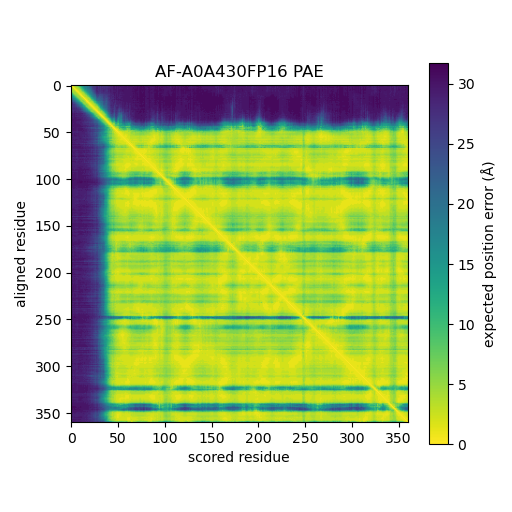 6.257 0.890 -13.354 1.00 94.94 91 ALA A C 1
ATOM 667 O O . ALA A 1 91 ? 5.721 1.169 -14.439 1.00 94.94 91 ALA A O 1
ATOM 668 N N . ASN A 1 92 ? 7.276 1.586 -12.857 1.00 92.25 92 ASN A N 1
ATOM 669 C CA . ASN A 1 92 ? 7.847 2.830 -13.358 1.00 92.25 92 ASN A CA 1
ATOM 670 C C . ASN A 1 92 ? 6.818 3.962 -13.409 1.00 92.25 92 ASN A C 1
ATOM 672 O O . ASN A 1 92 ? 6.626 4.645 -14.429 1.00 92.25 92 ASN A O 1
ATOM 676 N N . ASP A 1 93 ? 6.124 4.135 -12.296 1.00 87.38 93 ASP A N 1
ATOM 677 C CA . ASP A 1 93 ? 5.154 5.189 -12.099 1.00 87.38 93 ASP A CA 1
ATOM 678 C C . ASP A 1 93 ? 5.307 5.891 -10.743 1.00 87.38 93 ASP A C 1
ATOM 680 O O . ASP A 1 93 ? 4.485 6.735 -10.394 1.00 87.38 93 ASP A O 1
ATOM 684 N N . ASP A 1 94 ? 6.394 5.638 -10.025 1.00 81.56 94 ASP A N 1
ATOM 685 C CA . ASP A 1 94 ? 6.841 6.402 -8.880 1.00 81.56 94 ASP A CA 1
ATOM 686 C C . ASP A 1 94 ? 7.373 7.788 -9.292 1.00 81.56 94 ASP A C 1
ATOM 688 O O . ASP A 1 94 ? 7.311 8.247 -10.441 1.00 81.56 94 ASP A O 1
ATOM 692 N N . MET A 1 95 ? 7.893 8.518 -8.311 1.00 74.38 95 MET A N 1
ATOM 693 C CA . MET A 1 95 ? 8.393 9.866 -8.521 1.00 74.38 95 MET A CA 1
ATOM 694 C C . MET A 1 95 ? 9.605 9.962 -9.455 1.00 74.38 95 MET A C 1
ATOM 696 O O . MET A 1 95 ? 9.731 10.943 -10.201 1.00 74.38 95 MET A O 1
ATOM 700 N N . HIS A 1 96 ? 10.465 8.945 -9.459 1.00 75.81 96 HIS A N 1
ATOM 701 C CA . HIS A 1 96 ? 11.633 8.840 -10.330 1.00 75.81 96 HIS A CA 1
ATOM 702 C C . HIS A 1 96 ? 11.247 8.829 -11.813 1.00 75.81 96 HIS A C 1
ATOM 704 O O . HIS A 1 96 ? 11.917 9.462 -12.636 1.00 75.81 96 HIS A O 1
ATOM 710 N N . ALA A 1 97 ? 10.117 8.205 -12.155 1.00 83.69 97 ALA A N 1
ATOM 711 C CA . ALA A 1 97 ? 9.649 8.095 -13.531 1.00 83.69 97 ALA A CA 1
ATOM 712 C C . ALA A 1 97 ? 9.334 9.458 -14.177 1.00 83.69 97 ALA A C 1
ATOM 714 O O . ALA A 1 97 ? 9.531 9.628 -15.382 1.00 83.69 97 ALA A O 1
ATOM 715 N N . TYR A 1 98 ? 8.877 10.450 -13.405 1.00 79.94 98 TYR A N 1
ATOM 716 C CA . TYR A 1 98 ? 8.347 11.716 -13.944 1.00 79.94 98 TYR A CA 1
ATOM 717 C C . TYR A 1 98 ? 9.271 12.916 -13.798 1.00 79.94 98 TYR A C 1
ATOM 719 O O . TYR A 1 98 ? 9.099 13.921 -14.494 1.00 79.94 98 TYR A O 1
ATOM 727 N N . THR A 1 99 ? 10.244 12.853 -12.894 1.00 71.31 99 THR A N 1
ATOM 728 C CA . THR A 1 99 ? 11.086 14.010 -12.613 1.00 71.31 99 THR A CA 1
ATOM 729 C C . THR A 1 99 ? 12.390 13.983 -13.400 1.00 71.31 99 THR A C 1
ATOM 731 O O . THR A 1 99 ? 13.117 12.995 -13.465 1.00 71.31 99 THR A O 1
ATOM 734 N N . ALA A 1 100 ? 12.693 15.113 -14.035 1.00 64.56 100 ALA A N 1
ATOM 735 C CA . ALA A 1 100 ? 14.010 15.375 -14.607 1.00 64.56 100 ALA A CA 1
ATOM 736 C C . ALA A 1 100 ? 14.930 16.117 -13.631 1.00 64.56 100 ALA A C 1
ATOM 738 O O . ALA A 1 100 ? 16.035 16.497 -14.015 1.00 64.56 100 ALA A O 1
ATOM 739 N N . ASP A 1 101 ? 14.439 16.390 -12.422 1.00 66.19 101 ASP A N 1
ATOM 740 C CA . ASP A 1 101 ? 15.211 16.985 -11.349 1.00 66.19 101 ASP A CA 1
ATOM 741 C C . ASP A 1 101 ? 16.012 15.886 -10.651 1.00 66.19 101 ASP A C 1
ATOM 743 O O . ASP A 1 101 ? 15.449 14.966 -10.048 1.00 66.19 101 ASP A O 1
ATOM 747 N N . ASP A 1 102 ? 17.335 16.006 -10.728 1.00 65.25 102 ASP A N 1
ATOM 748 C CA . ASP A 1 102 ? 18.266 15.132 -10.028 1.00 65.25 102 ASP A CA 1
ATOM 749 C C . ASP A 1 102 ? 17.937 15.065 -8.527 1.00 65.25 102 ASP A C 1
ATOM 751 O O . ASP A 1 102 ? 18.043 14.002 -7.926 1.00 65.25 102 ASP A O 1
ATOM 755 N N . TYR A 1 103 ? 17.466 16.151 -7.908 1.00 63.06 103 TYR A N 1
ATOM 756 C CA . TYR A 1 103 ? 17.145 16.172 -6.483 1.00 63.06 103 TYR A CA 1
ATOM 757 C C . TYR A 1 103 ? 16.017 15.205 -6.106 1.00 63.06 103 TYR A C 1
ATOM 759 O O . TYR A 1 103 ? 16.149 14.467 -5.133 1.00 63.06 103 TYR A O 1
ATOM 767 N N . ALA A 1 104 ? 14.923 15.163 -6.865 1.00 62.47 104 ALA A N 1
ATOM 768 C CA . ALA A 1 104 ? 13.838 14.218 -6.600 1.00 62.47 104 ALA A CA 1
ATOM 769 C C . ALA A 1 104 ? 14.235 12.777 -6.980 1.00 62.47 104 ALA A C 1
ATOM 771 O O . ALA A 1 104 ? 13.889 11.839 -6.262 1.00 62.47 104 ALA A O 1
ATOM 772 N N . ARG A 1 105 ? 15.044 12.610 -8.038 1.00 65.88 105 ARG A N 1
ATOM 773 C CA . ARG A 1 105 ? 15.594 11.307 -8.452 1.00 65.88 105 ARG A CA 1
ATOM 774 C C . ARG A 1 105 ? 16.534 10.686 -7.414 1.00 65.88 105 ARG A C 1
ATOM 776 O O . ARG A 1 105 ? 16.473 9.491 -7.171 1.00 65.88 105 ARG A O 1
ATOM 783 N N . TRP A 1 106 ? 17.414 11.468 -6.788 1.00 66.19 106 TRP A N 1
ATOM 784 C CA . TRP A 1 106 ? 18.384 10.944 -5.809 1.00 66.19 106 TRP A CA 1
ATOM 785 C C . TRP A 1 106 ? 17.791 10.713 -4.416 1.00 66.19 106 TRP A C 1
ATOM 787 O O . TRP A 1 106 ? 18.405 10.034 -3.591 1.00 66.19 106 TRP A O 1
ATOM 797 N N . ASN A 1 107 ? 16.616 11.282 -4.149 1.00 70.31 107 ASN A N 1
ATOM 798 C CA . ASN A 1 107 ? 15.944 11.198 -2.856 1.00 70.31 107 ASN A CA 1
ATOM 799 C C . ASN A 1 107 ? 14.769 10.216 -2.842 1.00 70.31 107 ASN A C 1
ATOM 801 O O . ASN A 1 107 ? 14.066 10.171 -1.841 1.00 70.31 107 ASN A O 1
ATOM 805 N N . SER A 1 108 ? 14.581 9.419 -3.893 1.00 76.19 108 SER A N 1
ATOM 806 C CA . SER A 1 108 ? 13.603 8.329 -3.956 1.00 76.19 108 SER A CA 1
ATOM 807 C C . SER A 1 108 ? 14.268 7.001 -4.284 1.00 76.19 108 SER A C 1
ATOM 809 O O . SER A 1 108 ? 15.369 6.953 -4.836 1.00 76.19 108 SER A O 1
ATOM 811 N N . ILE A 1 109 ? 13.626 5.911 -3.874 1.00 84.62 109 ILE A N 1
ATOM 812 C CA . ILE A 1 109 ? 13.988 4.567 -4.313 1.00 84.62 109 ILE A CA 1
ATOM 813 C C . ILE A 1 109 ? 13.080 4.235 -5.499 1.00 84.62 109 ILE A C 1
ATOM 815 O O . ILE A 1 109 ? 11.869 4.344 -5.325 1.00 84.62 109 ILE A O 1
ATOM 819 N N . PRO A 1 110 ? 13.629 3.843 -6.665 1.00 85.81 110 PRO A N 1
ATOM 820 C CA . PRO A 1 110 ? 12.840 3.543 -7.858 1.00 85.81 110 PRO A CA 1
ATOM 821 C C . PRO A 1 110 ? 12.198 2.165 -7.713 1.00 85.81 110 PRO A C 1
ATOM 823 O O . PRO A 1 110 ? 12.679 1.168 -8.256 1.00 85.81 110 PRO A O 1
ATOM 826 N N . VAL A 1 111 ? 11.176 2.117 -6.865 1.00 91.06 111 VAL A N 1
ATOM 827 C CA . VAL A 1 111 ? 10.333 0.956 -6.625 1.00 91.06 111 VAL A CA 1
ATOM 828 C C . VAL A 1 111 ? 8.879 1.362 -6.638 1.00 91.06 111 VAL A C 1
ATOM 830 O O . VAL A 1 111 ? 8.502 2.358 -6.022 1.00 91.06 111 VAL A O 1
ATOM 833 N N . ASP A 1 112 ? 8.076 0.519 -7.264 1.00 93.31 112 ASP A N 1
ATOM 834 C CA . ASP A 1 112 ? 6.641 0.710 -7.410 1.00 93.31 112 ASP A CA 1
ATOM 835 C C . ASP A 1 112 ? 5.904 -0.470 -6.781 1.00 93.31 112 ASP A C 1
ATOM 837 O O . ASP A 1 112 ? 6.386 -1.603 -6.809 1.00 93.31 112 ASP A O 1
ATOM 841 N N . MET A 1 113 ? 4.727 -0.220 -6.226 1.00 95.44 113 MET A N 1
ATOM 842 C CA . MET A 1 113 ? 3.784 -1.220 -5.752 1.00 95.44 113 MET A CA 1
ATOM 843 C C . MET A 1 113 ? 2.918 -1.692 -6.924 1.00 95.44 113 MET A C 1
ATOM 845 O O . MET A 1 113 ? 2.111 -0.941 -7.466 1.00 95.44 113 MET A O 1
ATOM 849 N N . ILE A 1 114 ? 3.033 -2.966 -7.296 1.00 96.19 114 ILE A N 1
ATOM 850 C CA . ILE A 1 114 ? 2.393 -3.489 -8.516 1.00 96.19 114 ILE A CA 1
ATOM 851 C C . ILE A 1 114 ? 1.148 -4.338 -8.242 1.00 96.19 114 ILE A C 1
ATOM 853 O O . ILE A 1 114 ? 0.250 -4.404 -9.083 1.00 96.19 114 ILE A O 1
ATOM 857 N N . ALA A 1 115 ? 1.046 -4.949 -7.061 1.00 96.94 115 ALA A N 1
ATOM 858 C CA . ALA A 1 115 ? -0.120 -5.725 -6.657 1.00 96.94 115 ALA A CA 1
ATOM 859 C C . ALA A 1 115 ? -0.285 -5.732 -5.135 1.00 96.94 115 ALA A C 1
ATOM 861 O O . ALA A 1 115 ? 0.699 -5.784 -4.401 1.00 96.94 115 ALA A O 1
ATOM 862 N N . LEU A 1 116 ? -1.533 -5.688 -4.668 1.00 98.38 116 LEU A N 1
ATOM 863 C CA . LEU A 1 116 ? -1.916 -5.805 -3.262 1.00 98.38 116 LEU A CA 1
ATOM 864 C C . LEU A 1 116 ? -2.880 -6.972 -3.128 1.00 98.38 116 LEU A C 1
ATOM 866 O O . LEU A 1 116 ? -3.873 -7.031 -3.847 1.00 98.38 116 LEU A O 1
ATOM 870 N N . TYR A 1 117 ? -2.617 -7.841 -2.167 1.00 98.25 117 TYR A N 1
ATOM 871 C CA . TYR A 1 117 ? -3.429 -8.991 -1.815 1.00 98.25 117 TYR A CA 1
ATOM 872 C C . TYR A 1 117 ? -3.842 -8.891 -0.357 1.00 98.25 117 TYR A C 1
ATOM 874 O O . TYR A 1 117 ? -3.122 -8.321 0.470 1.00 98.25 117 TYR A O 1
ATOM 882 N N . GLY A 1 118 ? -4.973 -9.501 -0.028 1.00 98.25 118 GLY A N 1
ATOM 883 C CA . GLY A 1 118 ? -5.404 -9.601 1.351 1.00 98.25 118 GLY A CA 1
ATOM 884 C C . GLY A 1 118 ? -6.203 -10.855 1.632 1.00 98.25 118 GLY A C 1
ATOM 885 O O . GLY A 1 118 ? -6.857 -11.415 0.759 1.00 98.25 118 GLY A O 1
ATOM 886 N N . ALA A 1 119 ? -6.114 -11.285 2.879 1.00 98.50 119 ALA A N 1
ATOM 887 C CA . ALA A 1 119 ? -6.889 -12.369 3.447 1.00 98.50 119 ALA A CA 1
ATOM 888 C C . ALA A 1 119 ? -7.170 -12.065 4.916 1.00 98.50 119 ALA A C 1
ATOM 890 O O . ALA A 1 119 ? -6.501 -11.232 5.524 1.00 98.50 119 ALA A O 1
ATOM 891 N N . TYR A 1 120 ? -8.140 -12.740 5.509 1.00 98.50 120 TYR A N 1
ATOM 892 C CA . TYR A 1 120 ? -8.381 -12.649 6.943 1.00 98.50 120 TYR A CA 1
ATOM 893 C C . TYR A 1 120 ? -8.825 -13.992 7.508 1.00 98.50 120 TYR A C 1
ATOM 895 O O . TYR A 1 120 ? -9.374 -14.833 6.800 1.00 98.50 120 TYR A O 1
ATOM 903 N N . ASP A 1 121 ? -8.628 -14.202 8.801 1.00 97.94 121 ASP A N 1
ATOM 904 C CA . ASP A 1 121 ? -9.185 -15.350 9.505 1.00 97.94 121 ASP A CA 1
ATOM 905 C C . ASP A 1 121 ? -9.817 -14.946 10.842 1.00 97.94 121 ASP A C 1
ATOM 907 O O . ASP A 1 121 ? -10.236 -13.805 11.017 1.00 97.94 121 ASP A O 1
ATOM 911 N N . GLY A 1 122 ? -9.974 -15.901 11.764 1.00 97.44 122 GLY A N 1
ATOM 912 C CA . GLY A 1 122 ? -10.583 -15.650 13.070 1.00 97.44 122 GLY A CA 1
ATOM 913 C C . GLY A 1 122 ? -9.796 -14.693 13.968 1.00 97.44 122 GLY A C 1
ATOM 914 O O . GLY A 1 122 ? -10.370 -14.176 14.924 1.00 97.44 122 GLY A O 1
ATOM 915 N N . GLU A 1 123 ? -8.515 -14.463 13.683 1.00 98.12 123 GLU A N 1
ATOM 916 C CA . GLU A 1 123 ? -7.614 -13.715 14.559 1.00 98.12 123 GLU A CA 1
ATOM 917 C C . GLU A 1 123 ? -6.907 -12.566 13.841 1.00 98.12 123 GLU A C 1
ATOM 919 O O . GLU A 1 123 ? -6.650 -11.535 14.470 1.00 98.12 123 GLU A O 1
ATOM 924 N N . TYR A 1 124 ? -6.619 -12.698 12.544 1.00 98.75 124 TYR A N 1
ATOM 925 C CA . TYR A 1 124 ? -5.733 -11.776 11.844 1.00 98.75 124 TYR A CA 1
ATOM 926 C C . TYR A 1 124 ? -6.272 -11.285 10.500 1.00 98.75 124 TYR A C 1
ATOM 928 O O . TYR A 1 124 ? -6.955 -12.000 9.769 1.00 98.75 124 TYR A O 1
ATOM 936 N N . LEU A 1 125 ? -5.882 -10.057 10.163 1.00 98.75 125 LEU A N 1
ATOM 937 C CA . LEU A 1 125 ? -5.792 -9.556 8.799 1.00 98.75 125 LEU A CA 1
ATOM 938 C C . LEU A 1 125 ? -4.397 -9.887 8.256 1.00 98.75 125 LEU A C 1
ATOM 940 O O . LEU A 1 125 ? -3.390 -9.607 8.910 1.00 98.75 125 LEU A O 1
ATOM 944 N N . TYR A 1 126 ? -4.345 -10.416 7.042 1.00 98.81 126 TYR A N 1
ATOM 945 C CA . TYR A 1 126 ? -3.133 -10.677 6.282 1.00 98.81 126 TYR A CA 1
ATOM 946 C C . TYR A 1 126 ? -3.104 -9.783 5.053 1.00 98.81 126 TYR A C 1
ATOM 948 O O . TYR A 1 126 ? -4.075 -9.730 4.301 1.00 98.81 126 TYR A O 1
ATOM 956 N N . LEU A 1 127 ? -1.977 -9.125 4.816 1.00 98.88 127 LEU A N 1
ATOM 957 C CA . LEU A 1 127 ? -1.735 -8.335 3.615 1.00 98.88 127 LEU A CA 1
ATOM 958 C C . LEU A 1 127 ? -0.413 -8.753 2.990 1.00 98.88 127 LEU A C 1
ATOM 960 O O . LEU A 1 127 ? 0.550 -9.036 3.703 1.00 98.88 127 LEU A O 1
ATOM 964 N N . MET A 1 128 ? -0.358 -8.748 1.665 1.00 98.50 128 MET A N 1
ATOM 965 C CA . MET A 1 128 ? 0.885 -8.860 0.916 1.00 98.50 128 MET A CA 1
ATOM 966 C C . MET A 1 128 ? 0.861 -7.863 -0.225 1.00 98.50 128 MET A C 1
ATOM 968 O O . MET A 1 128 ? -0.164 -7.708 -0.882 1.00 98.50 128 MET A O 1
ATOM 972 N N . TRP A 1 129 ? 1.973 -7.179 -0.457 1.00 98.12 129 TRP A N 1
ATOM 973 C CA . TRP A 1 129 ? 2.129 -6.374 -1.658 1.00 98.12 129 TRP A CA 1
ATOM 974 C C . TRP A 1 129 ? 3.434 -6.694 -2.360 1.00 98.12 129 TRP A C 1
ATOM 976 O O . TRP A 1 129 ? 4.472 -6.918 -1.733 1.00 98.12 129 TRP A O 1
ATOM 986 N N . GLU A 1 130 ? 3.341 -6.704 -3.679 1.00 97.19 130 GLU A N 1
ATOM 987 C CA . GLU A 1 130 ? 4.443 -6.914 -4.600 1.00 97.19 130 GLU A CA 1
ATOM 988 C C . GLU A 1 130 ? 5.024 -5.563 -4.986 1.00 97.19 130 GLU A C 1
ATOM 990 O O . GLU A 1 130 ? 4.288 -4.603 -5.239 1.00 97.19 130 GLU A O 1
ATOM 995 N N . MET A 1 131 ? 6.348 -5.499 -5.034 1.00 95.44 131 MET A N 1
ATOM 996 C CA . MET A 1 131 ? 7.090 -4.327 -5.455 1.00 95.44 131 MET A CA 1
ATOM 997 C C . MET A 1 131 ? 8.037 -4.687 -6.590 1.00 95.44 131 MET A C 1
ATOM 999 O O . MET A 1 131 ? 8.678 -5.741 -6.549 1.00 95.44 131 MET A O 1
ATOM 1003 N N . SER A 1 132 ? 8.151 -3.791 -7.566 1.00 95.31 132 SER A N 1
ATOM 1004 C CA . SER A 1 132 ? 9.082 -3.941 -8.680 1.00 95.31 132 SER A CA 1
ATOM 1005 C C . SER A 1 132 ? 10.080 -2.801 -8.730 1.00 95.31 132 SER A C 1
ATOM 1007 O O . SER A 1 132 ? 9.732 -1.654 -8.461 1.00 95.31 132 SER A O 1
ATOM 1009 N N . ASN A 1 133 ? 11.324 -3.125 -9.080 1.00 94.62 133 ASN A N 1
ATOM 1010 C CA . ASN A 1 133 ? 12.343 -2.145 -9.440 1.00 94.62 133 ASN A CA 1
ATOM 1011 C C . ASN A 1 133 ? 12.631 -2.244 -10.949 1.00 94.62 133 ASN A C 1
ATOM 1013 O O . ASN A 1 133 ? 13.522 -2.994 -11.354 1.00 94.62 133 ASN A O 1
ATOM 1017 N N . PRO A 1 134 ? 11.957 -1.448 -11.793 1.00 94.06 134 PRO A N 1
ATOM 1018 C CA . PRO A 1 134 ? 12.054 -1.549 -13.251 1.00 94.06 134 PRO A CA 1
ATOM 1019 C C . PRO A 1 134 ? 13.328 -0.912 -13.836 1.00 94.06 134 PRO A C 1
ATOM 1021 O O . PRO A 1 134 ? 13.458 -0.773 -15.058 1.00 94.06 134 PRO A O 1
ATOM 1024 N N . THR A 1 135 ? 14.266 -0.470 -12.986 1.00 92.88 135 THR A N 1
ATOM 1025 C CA . THR A 1 135 ? 15.462 0.295 -13.382 1.00 92.88 135 THR A CA 1
ATOM 1026 C C . THR A 1 135 ? 16.301 -0.427 -14.434 1.00 92.88 135 THR A C 1
ATOM 1028 O O . THR A 1 135 ? 16.888 0.220 -15.297 1.00 92.88 135 THR A O 1
ATOM 1031 N N . ASP A 1 136 ? 16.371 -1.754 -14.405 1.00 94.31 136 ASP A N 1
ATOM 1032 C CA . ASP A 1 136 ? 17.149 -2.548 -15.363 1.00 94.31 136 ASP A CA 1
ATOM 1033 C C . ASP A 1 136 ? 16.640 -2.433 -16.806 1.00 94.31 136 ASP A C 1
ATOM 1035 O O . ASP A 1 136 ? 17.417 -2.612 -17.744 1.00 94.31 136 ASP A O 1
ATOM 1039 N N . VAL A 1 137 ? 15.378 -2.049 -16.989 1.00 94.31 137 VAL A N 1
ATOM 1040 C CA . VAL A 1 137 ? 14.786 -1.750 -18.294 1.00 94.31 137 VAL A CA 1
ATOM 1041 C C . VAL A 1 137 ? 14.789 -0.253 -18.580 1.00 94.31 137 VAL A C 1
ATOM 1043 O O . VAL A 1 137 ? 15.192 0.173 -19.666 1.00 94.31 137 VAL A O 1
ATOM 1046 N N . VAL A 1 138 ? 14.322 0.565 -17.635 1.00 91.56 138 VAL A N 1
ATOM 1047 C CA . VAL A 1 138 ? 14.044 1.986 -17.909 1.00 91.56 138 VAL A CA 1
ATOM 1048 C C . VAL A 1 138 ? 15.281 2.869 -17.766 1.00 91.56 138 VAL A C 1
ATOM 1050 O O . VAL A 1 138 ? 15.390 3.890 -18.446 1.00 91.56 138 VAL A O 1
ATOM 1053 N N . GLU A 1 139 ? 16.243 2.462 -16.937 1.00 89.75 139 GLU A N 1
ATOM 1054 C CA . GLU A 1 139 ? 17.494 3.178 -16.703 1.00 89.75 139 GLU A CA 1
ATOM 1055 C C . GLU A 1 139 ? 18.678 2.225 -16.391 1.00 89.75 139 GLU A C 1
ATOM 1057 O O . GLU A 1 139 ? 19.313 2.332 -15.338 1.00 89.75 139 GLU A O 1
ATOM 1062 N N . PRO A 1 140 ? 19.057 1.313 -17.312 1.00 91.19 140 PRO A N 1
ATOM 1063 C CA . PRO A 1 140 ? 20.000 0.212 -17.043 1.00 91.19 140 PRO A CA 1
ATOM 1064 C C . PRO A 1 140 ? 21.401 0.642 -16.585 1.00 91.19 140 PRO A C 1
ATOM 1066 O O . PRO A 1 140 ? 22.152 -0.147 -16.014 1.00 91.19 140 PRO A O 1
ATOM 1069 N N . ASN A 1 141 ? 21.784 1.895 -16.841 1.00 90.50 141 ASN A N 1
ATOM 1070 C CA . ASN A 1 141 ? 23.081 2.440 -16.437 1.00 90.50 141 ASN A CA 1
ATOM 1071 C C . ASN A 1 141 ? 23.078 3.009 -15.007 1.00 90.50 141 ASN A C 1
ATOM 1073 O O . ASN A 1 141 ? 24.137 3.388 -14.500 1.00 90.50 141 ASN A O 1
ATOM 1077 N N . ASN A 1 142 ? 21.922 3.079 -14.339 1.00 88.12 142 ASN A N 1
ATOM 1078 C CA . ASN A 1 142 ? 21.814 3.554 -12.964 1.00 88.12 142 ASN A CA 1
ATOM 1079 C C . ASN A 1 142 ? 22.144 2.429 -11.970 1.00 88.12 142 ASN A C 1
ATOM 1081 O O . ASN A 1 142 ? 21.288 1.858 -11.298 1.00 88.12 142 ASN A O 1
ATOM 1085 N N . ILE A 1 143 ? 23.439 2.125 -11.862 1.00 89.81 143 ILE A N 1
ATOM 1086 C CA . ILE A 1 143 ? 23.967 1.059 -10.995 1.00 89.81 143 ILE A CA 1
ATOM 1087 C C . ILE A 1 143 ? 23.581 1.259 -9.525 1.00 89.81 143 ILE A C 1
ATOM 1089 O O . ILE A 1 143 ? 23.388 0.289 -8.794 1.00 89.81 143 ILE A O 1
ATOM 1093 N N . TRP A 1 144 ? 23.457 2.510 -9.075 1.00 87.94 144 TRP A N 1
ATOM 1094 C CA . TRP A 1 144 ? 23.026 2.793 -7.711 1.00 87.94 144 TRP A CA 1
ATOM 1095 C C . TRP A 1 144 ? 21.591 2.317 -7.478 1.00 87.94 144 TRP A C 1
ATOM 1097 O O . TRP A 1 144 ? 21.363 1.582 -6.521 1.00 87.94 144 TRP A O 1
ATOM 1107 N N . ALA A 1 145 ? 20.657 2.664 -8.363 1.00 87.25 145 ALA A N 1
ATOM 1108 C CA . ALA A 1 145 ? 19.254 2.267 -8.253 1.00 87.25 145 ALA A CA 1
ATOM 1109 C C . ALA A 1 145 ? 19.085 0.746 -8.335 1.00 87.25 145 ALA A C 1
ATOM 1111 O O . ALA A 1 145 ? 18.384 0.152 -7.519 1.00 87.25 145 ALA A O 1
ATOM 1112 N N . LEU A 1 146 ? 19.826 0.093 -9.233 1.00 90.06 146 LEU A N 1
ATOM 1113 C CA . LEU A 1 146 ? 19.848 -1.368 -9.336 1.00 90.06 146 LEU A CA 1
ATOM 1114 C C . LEU A 1 146 ? 20.309 -2.045 -8.038 1.00 90.06 146 LEU A C 1
ATOM 1116 O O . LEU A 1 146 ? 19.780 -3.088 -7.670 1.00 90.06 146 LEU A O 1
ATOM 1120 N N . ASN A 1 147 ? 21.277 -1.455 -7.333 1.00 88.19 147 ASN A N 1
ATOM 1121 C CA . ASN A 1 147 ? 21.826 -2.023 -6.100 1.00 88.19 147 ASN A CA 1
ATOM 1122 C C . ASN A 1 147 ? 21.061 -1.618 -4.829 1.00 88.19 147 ASN A C 1
ATOM 1124 O O . ASN A 1 147 ? 21.282 -2.222 -3.784 1.00 88.19 147 ASN A O 1
ATOM 1128 N N . ASN A 1 148 ? 20.223 -0.577 -4.883 1.00 85.12 148 ASN A N 1
ATOM 1129 C CA . ASN A 1 148 ? 19.534 -0.022 -3.709 1.00 85.12 148 ASN A CA 1
ATOM 1130 C C . ASN A 1 148 ? 18.004 -0.147 -3.779 1.00 85.12 148 ASN A C 1
ATOM 1132 O O . ASN A 1 148 ? 17.340 0.199 -2.806 1.00 85.12 148 ASN A O 1
ATOM 1136 N N . GLY A 1 149 ? 17.448 -0.621 -4.899 1.00 85.81 149 GLY A N 1
ATOM 1137 C CA . GLY A 1 149 ? 16.003 -0.760 -5.081 1.00 85.81 149 GLY A CA 1
ATOM 1138 C C . GLY A 1 149 ? 15.377 -1.938 -4.336 1.00 85.81 149 GLY A C 1
ATOM 1139 O O . GLY A 1 149 ? 14.205 -1.877 -4.005 1.00 85.81 149 GLY A O 1
ATOM 1140 N N . LYS A 1 150 ? 16.132 -2.984 -3.977 1.00 88.44 150 LYS A N 1
ATOM 1141 C CA . LYS A 1 150 ? 15.600 -4.079 -3.145 1.00 88.44 150 LYS A CA 1
ATOM 1142 C C . LYS A 1 150 ? 15.500 -3.668 -1.682 1.00 88.44 150 LYS A C 1
ATOM 1144 O O . LYS A 1 150 ? 16.388 -3.931 -0.870 1.00 88.44 150 LYS A O 1
ATOM 1149 N N . LEU A 1 151 ? 14.412 -2.982 -1.355 1.00 88.06 151 LEU A N 1
ATOM 1150 C CA . LEU A 1 151 ? 14.230 -2.378 -0.042 1.00 88.06 151 LEU A CA 1
ATOM 1151 C C . LEU A 1 151 ? 14.157 -3.416 1.085 1.00 88.06 151 LEU A C 1
ATOM 1153 O O . LEU A 1 151 ? 14.678 -3.172 2.171 1.00 88.06 151 LEU A O 1
ATOM 1157 N N . ASN A 1 152 ? 13.594 -4.592 0.810 1.00 89.56 152 ASN A N 1
ATOM 1158 C CA . ASN A 1 152 ? 13.517 -5.710 1.752 1.00 89.56 152 ASN A CA 1
ATOM 1159 C C . ASN A 1 152 ? 14.888 -6.293 2.148 1.00 89.56 152 ASN A C 1
ATOM 1161 O O . ASN A 1 152 ? 15.003 -6.931 3.193 1.00 89.56 152 ASN A O 1
ATOM 1165 N N . GLU A 1 153 ? 15.924 -6.069 1.336 1.00 89.81 153 GLU A N 1
ATOM 1166 C CA . GLU A 1 153 ? 17.306 -6.506 1.583 1.00 89.81 153 GLU A CA 1
ATOM 1167 C C . GLU A 1 153 ? 18.207 -5.357 2.081 1.00 89.81 153 GLU A C 1
ATOM 1169 O O . GLU A 1 153 ? 19.376 -5.563 2.424 1.00 89.81 153 GLU A O 1
ATOM 1174 N N . SER A 1 154 ? 17.677 -4.133 2.148 1.00 85.94 154 SER A N 1
ATOM 1175 C CA . SER A 1 154 ? 18.422 -2.957 2.588 1.00 85.94 154 SER A CA 1
ATOM 1176 C C . SER A 1 154 ? 18.693 -2.989 4.095 1.00 85.94 154 SER A C 1
ATOM 1178 O O . SER A 1 154 ? 17.796 -3.162 4.916 1.00 85.94 154 SER A O 1
ATOM 1180 N N . THR A 1 155 ? 19.949 -2.741 4.474 1.00 81.19 155 THR A N 1
ATOM 1181 C CA . THR A 1 155 ? 20.381 -2.629 5.883 1.00 81.19 155 THR A CA 1
ATOM 1182 C C . THR A 1 155 ? 20.634 -1.190 6.329 1.00 81.19 155 THR A C 1
ATOM 1184 O O . THR A 1 155 ? 20.874 -0.938 7.507 1.00 81.19 155 THR A O 1
ATOM 1187 N N . THR A 1 156 ? 20.602 -0.238 5.397 1.00 81.12 156 THR A N 1
ATOM 1188 C CA . THR A 1 156 ? 20.960 1.171 5.635 1.00 81.12 156 THR A CA 1
ATOM 1189 C C . THR A 1 156 ? 19.798 2.130 5.422 1.00 81.12 156 THR A C 1
ATOM 1191 O O . THR A 1 156 ? 19.915 3.310 5.748 1.00 81.12 156 THR A O 1
ATOM 1194 N N . ARG A 1 157 ? 18.682 1.635 4.883 1.00 85.31 157 ARG A N 1
ATOM 1195 C CA . ARG A 1 157 ? 17.461 2.402 4.642 1.00 85.31 157 ARG A CA 1
ATOM 1196 C C . ARG A 1 157 ? 16.292 1.727 5.315 1.00 85.31 157 ARG A C 1
ATOM 1198 O O . ARG A 1 157 ? 16.128 0.516 5.188 1.00 85.31 157 ARG A O 1
ATOM 1205 N N . ASP A 1 158 ? 15.497 2.544 5.975 1.00 90.00 158 ASP A N 1
ATOM 1206 C CA . ASP A 1 158 ? 14.288 2.137 6.655 1.00 90.00 158 ASP A CA 1
ATOM 1207 C C . ASP A 1 158 ? 13.251 3.234 6.425 1.00 90.00 158 ASP A C 1
ATOM 1209 O O . ASP A 1 158 ? 13.416 4.361 6.895 1.00 90.00 158 ASP A O 1
ATOM 1213 N N . TYR A 1 159 ? 12.248 2.921 5.613 1.00 91.00 159 TYR A N 1
ATOM 1214 C CA . TYR A 1 159 ? 11.144 3.812 5.291 1.00 91.00 159 TYR A CA 1
ATOM 1215 C C . TYR A 1 159 ? 9.869 3.219 5.872 1.00 91.00 159 TYR A C 1
ATOM 1217 O O . TYR A 1 159 ? 9.708 1.996 5.867 1.00 91.00 159 TYR A O 1
ATOM 1225 N N . PRO A 1 160 ? 8.950 4.045 6.375 1.00 92.81 160 PRO A N 1
ATOM 1226 C CA . PRO A 1 160 ? 7.682 3.519 6.815 1.00 92.81 160 PRO A CA 1
ATOM 1227 C C . PRO A 1 160 ? 6.808 3.091 5.631 1.00 92.81 160 PRO A C 1
ATOM 1229 O O . PRO A 1 160 ? 6.798 3.716 4.571 1.00 92.81 160 PRO A O 1
ATOM 1232 N N . PHE A 1 161 ? 6.023 2.044 5.847 1.00 96.31 161 PHE A N 1
ATOM 1233 C CA . PHE A 1 161 ? 4.788 1.825 5.106 1.00 96.31 161 PHE A CA 1
ATOM 1234 C C . PHE A 1 161 ? 3.620 2.213 6.003 1.00 96.31 161 PHE A C 1
ATOM 1236 O O . PHE A 1 161 ? 3.588 1.830 7.177 1.00 96.31 161 PHE A O 1
ATOM 1243 N N . PHE A 1 162 ? 2.656 2.942 5.448 1.00 97.69 162 PHE A N 1
ATOM 1244 C CA . PHE A 1 162 ? 1.391 3.225 6.118 1.00 97.69 162 PHE A CA 1
ATOM 1245 C C . PHE A 1 162 ? 0.301 2.332 5.532 1.00 97.69 162 PHE A C 1
ATOM 1247 O O . PHE A 1 162 ? 0.024 2.380 4.340 1.00 97.69 162 PHE A O 1
ATOM 1254 N N . ILE A 1 163 ? -0.327 1.522 6.373 1.00 98.69 163 ILE A N 1
ATOM 1255 C CA . ILE A 1 163 ? -1.478 0.691 6.041 1.00 98.69 163 ILE A CA 1
ATOM 1256 C C . ILE A 1 163 ? -2.699 1.379 6.644 1.00 98.69 163 ILE A C 1
ATOM 1258 O O . ILE A 1 163 ? -2.894 1.409 7.859 1.00 98.69 163 ILE A O 1
ATOM 1262 N N . VAL A 1 164 ? -3.498 1.979 5.781 1.00 98.06 164 VAL A N 1
ATOM 1263 C CA . VAL A 1 164 ? -4.713 2.706 6.122 1.00 98.06 164 VAL A CA 1
ATOM 1264 C C . VAL A 1 164 ? -5.863 1.716 6.126 1.00 98.06 164 VAL A C 1
ATOM 1266 O O . VAL A 1 164 ? -6.114 1.050 5.122 1.00 98.06 164 VAL A O 1
ATOM 1269 N N . ILE A 1 165 ? -6.553 1.623 7.255 1.00 97.88 165 ILE A N 1
ATOM 1270 C CA . ILE A 1 165 ? -7.643 0.678 7.465 1.00 97.88 165 ILE A CA 1
ATOM 1271 C C . ILE A 1 165 ? -8.949 1.449 7.611 1.00 97.88 165 ILE A C 1
ATOM 1273 O O . ILE A 1 165 ? -9.002 2.474 8.292 1.00 97.88 165 ILE A O 1
ATOM 1277 N N . SER A 1 166 ? -10.015 0.923 7.016 1.00 95.62 166 SER A N 1
ATOM 1278 C CA . SER A 1 166 ? -11.385 1.320 7.313 1.00 95.62 166 SER A CA 1
ATOM 1279 C C . SER A 1 166 ? -12.209 0.103 7.707 1.00 95.62 166 SER A C 1
ATOM 1281 O O . SER A 1 166 ? -12.453 -0.802 6.917 1.00 95.62 166 SER A O 1
ATOM 1283 N N . THR A 1 167 ? -12.633 0.095 8.964 1.00 94.25 167 THR A N 1
ATOM 1284 C CA . THR A 1 167 ? -13.596 -0.863 9.533 1.00 94.25 167 THR A CA 1
ATOM 1285 C C . THR A 1 167 ? -14.998 -0.268 9.615 1.00 94.25 167 THR A C 1
ATOM 1287 O O . THR A 1 167 ? -15.879 -0.814 10.278 1.00 94.25 167 THR A O 1
ATOM 1290 N N . ASP A 1 168 ? -15.193 0.881 8.965 1.00 88.00 168 ASP A N 1
ATOM 1291 C CA . ASP A 1 168 ? -16.503 1.468 8.759 1.00 88.00 168 ASP A CA 1
ATOM 1292 C C . ASP A 1 168 ? -17.265 0.689 7.666 1.00 88.00 168 ASP A C 1
ATOM 1294 O O . ASP A 1 168 ? -16.720 -0.205 7.018 1.00 88.00 168 ASP A O 1
ATOM 1298 N N . ASN A 1 169 ? -18.537 1.002 7.450 1.00 87.19 169 ASN A N 1
ATOM 1299 C CA . ASN A 1 169 ? -19.357 0.330 6.456 1.00 87.19 169 ASN A CA 1
ATOM 1300 C C . ASN A 1 169 ? -18.862 0.626 5.037 1.00 87.19 169 ASN A C 1
ATOM 1302 O O . ASN A 1 169 ? -19.042 1.732 4.551 1.00 87.19 169 ASN A O 1
ATOM 1306 N N . GLN A 1 170 ? -18.290 -0.357 4.347 1.00 86.81 170 GLN A N 1
ATOM 1307 C CA . GLN A 1 170 ? -17.765 -0.188 2.989 1.00 86.81 170 GLN A CA 1
ATOM 1308 C C . GLN A 1 170 ? -18.869 -0.167 1.919 1.00 86.81 170 GLN A C 1
ATOM 1310 O O . GLN A 1 170 ? -18.611 0.142 0.753 1.00 86.81 170 GLN A O 1
ATOM 1315 N N . ASN A 1 171 ? -20.123 -0.459 2.285 1.00 82.69 171 ASN A N 1
ATOM 1316 C CA . ASN A 1 171 ? -21.252 -0.227 1.396 1.00 82.69 171 ASN A CA 1
ATOM 1317 C C . ASN A 1 171 ? -21.570 1.274 1.326 1.00 82.69 171 ASN A C 1
ATOM 1319 O O . ASN A 1 171 ? -22.234 1.815 2.207 1.00 82.69 171 ASN A O 1
ATOM 1323 N N . LYS A 1 172 ? -21.189 1.904 0.211 1.00 79.31 172 LYS A N 1
ATOM 1324 C CA . LYS A 1 172 ? -21.424 3.329 -0.077 1.00 79.31 172 LYS A CA 1
ATOM 1325 C C . LYS A 1 172 ? -22.885 3.794 -0.005 1.00 79.31 172 LYS A C 1
ATOM 1327 O O . LYS A 1 172 ? -23.134 4.991 0.103 1.00 79.31 172 LYS A O 1
ATOM 1332 N N . ASP A 1 173 ? -23.843 2.873 -0.122 1.00 82.38 173 ASP A N 1
ATOM 1333 C CA . ASP A 1 173 ? -25.276 3.181 -0.071 1.00 82.38 173 ASP A CA 1
ATOM 1334 C C . ASP A 1 173 ? -25.841 3.083 1.359 1.00 82.38 173 ASP A C 1
ATOM 1336 O O . ASP A 1 173 ? -27.019 3.367 1.595 1.00 82.38 173 ASP A O 1
ATOM 1340 N N . ALA A 1 174 ? -25.017 2.675 2.326 1.00 80.19 174 ALA A N 1
ATOM 1341 C CA . ALA A 1 174 ? -25.373 2.548 3.727 1.00 80.19 174 ALA A CA 1
ATOM 1342 C C . ALA A 1 174 ? -24.656 3.617 4.576 1.00 80.19 174 ALA A C 1
ATOM 1344 O O . ALA A 1 174 ? -23.578 4.082 4.218 1.00 80.19 174 ALA A O 1
ATOM 1345 N N . PRO A 1 175 ? -25.253 4.053 5.701 1.00 77.69 175 PRO A N 1
ATOM 1346 C CA . PRO A 1 175 ? -24.631 5.065 6.543 1.00 77.69 175 PRO A CA 1
ATOM 1347 C C . PRO A 1 175 ? -23.347 4.530 7.205 1.00 77.69 175 PRO A C 1
ATOM 1349 O O . PRO A 1 175 ? -23.313 3.350 7.579 1.00 77.69 175 PRO A O 1
ATOM 1352 N N . PRO A 1 176 ? -22.340 5.399 7.425 1.00 78.00 176 PRO A N 1
ATOM 1353 C CA . PRO A 1 176 ? -21.200 5.085 8.275 1.00 78.00 176 PRO A CA 1
ATOM 1354 C C . PRO A 1 176 ? -21.626 4.746 9.713 1.00 78.00 176 PRO A C 1
ATOM 1356 O O . PRO A 1 176 ? -22.669 5.177 10.209 1.00 78.00 176 PRO A O 1
ATOM 1359 N N . THR A 1 177 ? -20.772 4.000 10.396 1.00 74.38 177 THR A N 1
ATOM 1360 C CA . THR A 1 177 ? -20.878 3.483 11.766 1.00 74.38 177 THR A CA 1
ATOM 1361 C C . THR A 1 177 ? -20.276 4.430 12.816 1.00 74.38 177 THR A C 1
ATOM 1363 O O . THR A 1 177 ? -20.236 4.078 13.991 1.00 74.38 177 THR A O 1
ATOM 1366 N N . ASP A 1 178 ? -19.859 5.644 12.419 1.00 79.19 178 ASP A N 1
ATOM 1367 C CA . ASP A 1 178 ? -19.218 6.679 13.268 1.00 79.19 178 ASP A CA 1
ATOM 1368 C C . ASP A 1 178 ? -17.836 6.253 13.819 1.00 79.19 178 ASP A C 1
ATOM 1370 O O . ASP A 1 178 ? -17.380 6.774 14.836 1.00 79.19 178 ASP A O 1
ATOM 1374 N N . LYS A 1 179 ? -17.154 5.308 13.146 1.00 84.75 179 LYS A N 1
ATOM 1375 C CA . LYS A 1 179 ? -15.786 4.851 13.480 1.00 84.75 179 LYS A CA 1
ATOM 1376 C C . LYS A 1 179 ? -14.683 5.652 12.775 1.00 84.75 179 LYS A C 1
ATOM 1378 O O . LYS A 1 179 ? -13.502 5.495 13.078 1.00 84.75 179 LYS A O 1
ATOM 1383 N N . THR A 1 180 ? -15.062 6.484 11.811 1.00 90.69 180 THR A N 1
ATOM 1384 C CA . THR A 1 180 ? -14.139 7.242 10.968 1.00 90.69 180 THR A CA 1
ATOM 1385 C C . THR A 1 180 ? -13.359 8.303 11.767 1.00 90.69 180 THR A C 1
ATOM 1387 O O . THR A 1 180 ? -13.917 9.051 12.573 1.00 90.69 180 THR A O 1
ATOM 1390 N N . ILE A 1 181 ? -12.050 8.399 11.522 1.00 93.38 181 ILE A N 1
ATOM 1391 C CA . ILE A 1 181 ? -11.174 9.445 12.060 1.00 93.38 181 ILE A CA 1
ATOM 1392 C C . ILE A 1 181 ? -11.377 10.725 11.252 1.00 93.38 181 ILE A C 1
ATOM 1394 O O . ILE A 1 181 ? -10.972 10.797 10.098 1.00 93.38 181 ILE A O 1
ATOM 1398 N N . GLU A 1 182 ? -11.931 11.766 11.861 1.00 91.44 182 GLU A N 1
ATOM 1399 C CA . GLU A 1 182 ? -12.191 13.038 11.180 1.00 91.44 182 GLU A CA 1
ATOM 1400 C C . GLU A 1 182 ? -10.908 13.849 10.906 1.00 91.44 182 GLU A C 1
ATOM 1402 O O . GLU A 1 182 ? -9.784 13.410 11.157 1.00 91.44 182 GLU A O 1
ATOM 1407 N N . ASN A 1 183 ? -11.062 15.072 10.384 1.00 91.94 183 ASN A N 1
ATOM 1408 C CA . ASN A 1 183 ? -9.954 16.007 10.143 1.00 91.94 183 ASN A CA 1
ATOM 1409 C C . ASN A 1 183 ? -8.881 15.456 9.173 1.00 91.94 183 ASN A C 1
ATOM 1411 O O . ASN A 1 183 ? -7.697 15.771 9.303 1.00 91.94 183 ASN A O 1
ATOM 1415 N N . ASN A 1 184 ? -9.273 14.642 8.185 1.00 92.38 184 ASN A N 1
ATOM 1416 C CA . ASN A 1 184 ? -8.371 13.977 7.229 1.00 92.38 184 ASN A CA 1
ATOM 1417 C C . ASN A 1 184 ? -7.304 13.089 7.887 1.00 92.38 184 ASN A C 1
ATOM 1419 O O . ASN A 1 184 ? -6.159 13.057 7.424 1.00 92.38 184 ASN A O 1
ATOM 1423 N N . ALA A 1 185 ? -7.630 12.469 9.025 1.00 93.88 185 ALA A N 1
ATOM 1424 C CA . ALA A 1 185 ? -6.669 11.753 9.860 1.00 93.88 185 ALA A CA 1
ATOM 1425 C C . ALA A 1 185 ? -5.451 12.597 10.299 1.00 93.88 185 ALA A C 1
ATOM 1427 O O . ALA A 1 185 ? -4.402 12.062 10.661 1.00 93.88 185 ALA A O 1
ATOM 1428 N N . LYS A 1 186 ? -5.590 13.928 10.329 1.00 94.62 186 LYS A N 1
ATOM 1429 C CA . LYS A 1 186 ? -4.650 14.810 11.026 1.00 94.62 186 LYS A CA 1
ATOM 1430 C C . LYS A 1 186 ? -4.928 14.798 12.520 1.00 94.62 186 LYS A C 1
ATOM 1432 O O . LYS A 1 186 ? -6.053 14.564 12.955 1.00 94.62 186 LYS A O 1
ATOM 1437 N N . THR A 1 187 ? -3.923 15.129 13.312 1.00 94.62 187 THR A N 1
ATOM 1438 C CA . THR A 1 187 ? -4.058 15.378 14.746 1.00 94.62 187 THR A CA 1
ATOM 1439 C C . THR A 1 187 ? -4.914 16.616 15.021 1.00 94.62 187 THR A C 1
ATOM 1441 O O . THR A 1 187 ? -5.139 17.454 14.143 1.00 94.62 187 THR A O 1
ATOM 1444 N N . ALA A 1 188 ? -5.363 16.781 16.266 1.00 91.94 188 ALA A N 1
ATOM 1445 C CA . ALA A 1 188 ? -6.162 17.941 16.671 1.00 91.94 188 ALA A CA 1
ATOM 1446 C C . ALA A 1 188 ? -5.443 19.295 16.473 1.00 91.94 188 ALA A C 1
ATOM 1448 O O . A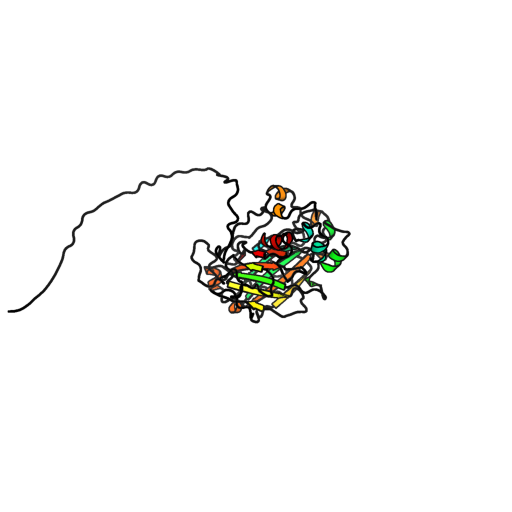LA A 1 188 ? -6.102 20.312 16.271 1.00 91.94 188 ALA A O 1
ATOM 1449 N N . ASP A 1 189 ? -4.104 19.322 16.502 1.00 92.69 189 ASP A N 1
ATOM 1450 C CA . ASP A 1 189 ? -3.286 20.504 16.183 1.00 92.69 189 ASP A CA 1
ATOM 1451 C C . ASP A 1 189 ? -2.968 20.645 14.680 1.00 92.69 189 ASP A C 1
ATOM 1453 O O . ASP A 1 189 ? -2.216 21.536 14.288 1.00 92.69 189 ASP A O 1
ATOM 1457 N N . GLY A 1 190 ? -3.570 19.808 13.830 1.00 91.38 190 GLY A N 1
ATOM 1458 C CA . GLY A 1 190 ? -3.486 19.893 12.372 1.00 91.38 190 GLY A CA 1
ATOM 1459 C C . GLY A 1 190 ? -2.223 19.284 11.763 1.00 91.38 190 GLY A C 1
ATOM 1460 O O . GLY A 1 190 ? -1.932 19.562 10.600 1.00 91.38 190 GLY A O 1
ATOM 1461 N N . LYS A 1 191 ? -1.477 18.469 12.514 1.00 92.62 191 LYS A N 1
ATOM 1462 C CA . LYS A 1 191 ? -0.293 17.758 12.019 1.00 92.62 191 LYS A CA 1
ATOM 1463 C C . LYS A 1 191 ? -0.662 16.391 11.464 1.00 92.62 191 LYS A C 1
ATOM 1465 O O . LYS A 1 191 ? -1.721 15.843 11.747 1.00 92.62 191 LYS A O 1
ATOM 1470 N N . THR A 1 192 ? 0.230 15.836 10.665 1.00 92.75 192 THR A N 1
ATOM 1471 C CA . THR A 1 192 ? 0.118 14.470 10.143 1.00 92.75 192 THR A CA 1
ATOM 1472 C C . THR A 1 192 ? 0.946 13.528 11.012 1.00 92.75 192 THR A C 1
ATOM 1474 O O . THR A 1 192 ? 1.802 13.977 11.782 1.00 92.75 192 THR A O 1
ATOM 1477 N N . ILE A 1 193 ? 0.698 12.218 10.917 1.00 90.25 193 ILE A N 1
ATOM 1478 C CA . ILE A 1 193 ? 1.534 11.227 11.610 1.00 90.25 193 ILE A CA 1
ATOM 1479 C C . ILE A 1 193 ? 2.985 11.443 11.186 1.00 90.25 193 ILE A C 1
ATOM 1481 O O . ILE A 1 193 ? 3.276 11.481 9.990 1.00 90.25 193 ILE A O 1
ATOM 1485 N N . TRP A 1 194 ? 3.865 11.606 12.175 1.00 89.06 194 TRP A N 1
ATOM 1486 C CA . TRP A 1 194 ? 5.308 11.809 11.996 1.00 89.06 194 TRP A CA 1
ATOM 1487 C C . TRP A 1 194 ? 5.683 12.964 11.058 1.00 89.06 194 TRP A C 1
ATOM 1489 O O . TRP A 1 194 ? 6.721 12.913 10.406 1.00 89.06 194 TRP A O 1
ATOM 1499 N N . ASP A 1 195 ? 4.840 14.001 10.992 1.00 88.06 195 ASP A N 1
ATOM 1500 C CA . ASP A 1 195 ? 5.007 15.135 10.075 1.00 88.06 195 ASP A CA 1
ATOM 1501 C C . ASP A 1 195 ? 5.147 14.700 8.599 1.00 88.06 195 ASP A C 1
ATOM 1503 O O . ASP A 1 195 ? 5.799 15.368 7.793 1.00 88.06 195 ASP A O 1
ATOM 1507 N N . SER A 1 196 ? 4.497 13.584 8.241 1.00 89.06 196 SER A N 1
ATOM 1508 C CA . SER A 1 196 ? 4.611 12.959 6.919 1.00 89.06 196 SER A CA 1
ATOM 1509 C C . SER A 1 196 ? 4.023 13.744 5.760 1.00 89.06 196 SER A C 1
ATOM 1511 O O . SER A 1 196 ? 4.340 13.499 4.599 1.00 89.06 196 SER A O 1
ATOM 1513 N N . GLY A 1 197 ? 3.135 14.684 6.058 1.00 89.81 197 GLY A N 1
ATOM 1514 C CA . GLY A 1 197 ? 2.334 15.369 5.053 1.00 89.81 197 GLY A CA 1
ATOM 1515 C C . GLY A 1 197 ? 1.238 14.487 4.448 1.00 89.81 197 GLY A C 1
ATOM 1516 O O . GLY A 1 197 ? 0.509 14.977 3.590 1.00 89.81 197 GLY A O 1
ATOM 1517 N N . ASN A 1 198 ? 1.075 13.236 4.894 1.00 91.88 198 ASN A N 1
ATOM 1518 C CA . ASN A 1 198 ? 0.010 12.351 4.426 1.00 91.88 198 ASN A CA 1
ATOM 1519 C C . ASN A 1 198 ? -1.302 12.656 5.164 1.00 91.88 198 ASN A C 1
ATOM 1521 O O . ASN A 1 198 ? -1.382 12.572 6.389 1.00 91.88 198 ASN A O 1
ATOM 1525 N N . GLU A 1 199 ? -2.329 13.013 4.403 1.00 93.62 199 GLU A N 1
ATOM 1526 C CA . GLU A 1 199 ? -3.706 13.214 4.844 1.00 93.62 199 GLU A CA 1
ATOM 1527 C C . GLU A 1 199 ? -4.591 12.150 4.186 1.00 93.62 199 GLU A C 1
ATOM 1529 O O . GLU A 1 199 ? -4.467 11.919 2.985 1.00 93.62 199 GLU A O 1
ATOM 1534 N N . PHE A 1 200 ? -5.515 11.550 4.935 1.00 94.06 200 PHE A N 1
ATOM 1535 C CA . PHE A 1 200 ? -6.395 10.490 4.433 1.00 94.06 200 PHE A CA 1
ATOM 1536 C C . PHE A 1 200 ? -7.835 10.950 4.515 1.00 94.06 200 PHE A C 1
ATOM 1538 O O . PHE A 1 200 ? -8.337 11.195 5.606 1.00 94.06 200 PHE A O 1
ATOM 1545 N N . THR A 1 201 ? -8.480 11.092 3.364 1.00 91.81 201 THR A N 1
ATOM 1546 C CA . THR A 1 201 ? -9.831 11.666 3.258 1.00 91.81 201 THR A CA 1
ATOM 1547 C C . THR A 1 201 ? -10.894 10.608 2.989 1.00 91.81 201 THR A C 1
ATOM 1549 O O . THR A 1 201 ? -12.087 10.880 3.119 1.00 91.81 201 THR A O 1
ATOM 1552 N N . GLN A 1 202 ? -10.466 9.386 2.659 1.00 88.94 202 GLN A N 1
ATOM 1553 C CA . GLN A 1 202 ? -11.353 8.301 2.268 1.00 88.94 202 GLN A CA 1
ATOM 1554 C C . GLN A 1 202 ? -12.010 7.538 3.433 1.00 88.94 202 GLN A C 1
ATOM 1556 O O . GLN A 1 202 ? -12.497 6.440 3.217 1.00 88.94 202 GLN A O 1
ATOM 1561 N N . GLY A 1 203 ? -12.024 8.073 4.663 1.00 89.25 203 GLY A N 1
ATOM 1562 C CA . GLY A 1 203 ? -12.730 7.438 5.790 1.00 89.25 203 GLY A CA 1
ATOM 1563 C C . GLY A 1 203 ? -11.927 6.394 6.576 1.00 89.25 203 GLY A C 1
ATOM 1564 O O . GLY A 1 203 ? -12.440 5.319 6.888 1.00 89.25 203 GLY A O 1
ATOM 1565 N N . ALA A 1 204 ? -10.659 6.677 6.889 1.00 94.56 204 ALA A N 1
ATOM 1566 C CA . ALA A 1 204 ? -9.833 5.786 7.708 1.00 94.56 204 ALA A CA 1
ATOM 1567 C C . ALA A 1 204 ? -10.385 5.652 9.141 1.00 94.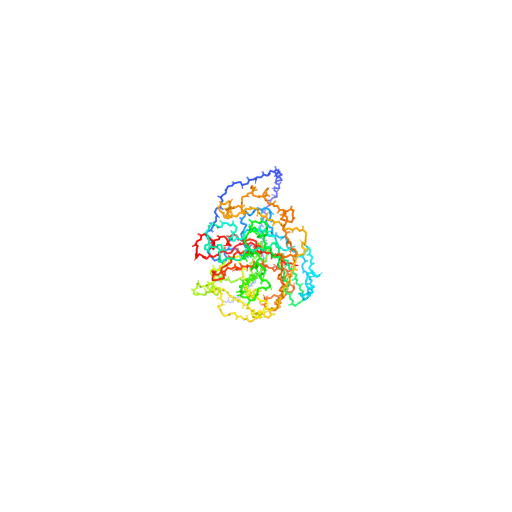56 204 ALA A C 1
ATOM 1569 O O . ALA A 1 204 ? -10.773 6.650 9.747 1.00 94.56 204 ALA A O 1
ATOM 1570 N N . THR A 1 205 ? -10.363 4.446 9.707 1.00 95.88 205 THR A N 1
ATOM 1571 C CA . THR A 1 205 ? -10.669 4.171 11.125 1.00 95.88 205 THR A CA 1
ATOM 1572 C C . THR A 1 205 ? -9.407 3.942 11.955 1.00 95.88 205 THR A C 1
ATOM 1574 O O . THR A 1 205 ? -9.393 4.203 13.157 1.00 95.88 205 THR A O 1
ATOM 1577 N N . SER A 1 206 ? -8.325 3.489 11.319 1.00 97.25 206 SER A N 1
ATOM 1578 C CA . SER A 1 206 ? -6.998 3.385 11.926 1.00 97.25 206 SER A CA 1
ATOM 1579 C C . SER A 1 206 ? -5.901 3.432 10.864 1.00 97.25 206 SER A C 1
ATOM 1581 O O . SER A 1 206 ? -6.146 3.216 9.675 1.00 97.25 206 SER A O 1
ATOM 1583 N N . ILE A 1 207 ? -4.681 3.747 11.294 1.00 98.12 207 ILE A N 1
ATOM 1584 C CA . ILE A 1 207 ? -3.490 3.728 10.441 1.00 98.12 207 ILE A CA 1
ATOM 1585 C C . ILE A 1 207 ? -2.433 2.885 11.139 1.00 98.12 207 ILE A C 1
ATOM 1587 O O . ILE A 1 207 ? -2.027 3.205 12.255 1.00 98.12 207 ILE A O 1
ATOM 1591 N N . VAL A 1 208 ? -1.977 1.823 10.485 1.00 98.50 208 VAL A N 1
ATOM 1592 C CA . VAL A 1 208 ? -0.851 1.007 10.937 1.00 98.50 208 VAL A CA 1
ATOM 1593 C C . VAL A 1 208 ? 0.411 1.488 10.230 1.00 98.50 208 VAL A C 1
ATOM 1595 O O . VAL A 1 208 ? 0.428 1.627 9.014 1.00 98.50 208 VAL A O 1
ATOM 1598 N N . ALA A 1 209 ? 1.473 1.749 10.979 1.00 97.44 209 ALA A N 1
ATOM 1599 C CA . ALA A 1 209 ? 2.783 2.082 10.450 1.00 97.44 209 ALA A CA 1
ATOM 1600 C C . ALA A 1 209 ? 3.766 0.951 10.759 1.00 97.44 209 ALA A C 1
ATOM 1602 O O . ALA A 1 209 ? 3.886 0.513 11.908 1.00 97.44 209 ALA A O 1
ATOM 1603 N N . ILE A 1 210 ? 4.474 0.497 9.732 1.00 96.56 210 ILE A N 1
ATOM 1604 C CA . ILE A 1 210 ? 5.521 -0.520 9.845 1.00 96.56 210 ILE A CA 1
ATOM 1605 C C . ILE A 1 210 ? 6.804 -0.033 9.187 1.00 96.56 210 ILE A C 1
ATOM 1607 O O . ILE A 1 210 ? 6.781 0.877 8.363 1.00 96.56 210 ILE A O 1
ATOM 1611 N N . HIS A 1 211 ? 7.904 -0.699 9.502 1.00 93.69 211 HIS A N 1
ATOM 1612 C CA . HIS A 1 211 ? 9.209 -0.444 8.915 1.00 93.69 211 HIS A CA 1
ATOM 1613 C C . HIS A 1 211 ? 9.458 -1.301 7.673 1.00 93.69 211 HIS A C 1
ATOM 1615 O O . HIS A 1 211 ? 9.123 -2.487 7.642 1.00 93.69 211 HIS A O 1
ATOM 1621 N N . SER A 1 212 ? 10.091 -0.719 6.655 1.00 92.31 212 SER A N 1
ATOM 1622 C CA . SER A 1 212 ? 10.554 -1.468 5.489 1.00 92.31 212 SER A CA 1
ATOM 1623 C C . SER A 1 212 ? 11.765 -2.341 5.821 1.00 92.31 212 SER A C 1
ATOM 1625 O O . SER A 1 212 ? 11.972 -3.380 5.193 1.00 92.31 212 SER A O 1
ATOM 1627 N N . SER A 1 213 ? 12.581 -1.944 6.801 1.00 91.06 213 SER A N 1
ATOM 1628 C CA . SER A 1 213 ? 13.695 -2.764 7.273 1.00 91.06 213 SER A CA 1
ATOM 1629 C C . SER A 1 213 ? 13.199 -3.883 8.183 1.00 91.06 213 SER A C 1
ATOM 1631 O O . SER A 1 213 ? 12.707 -3.631 9.279 1.00 91.06 213 SER A O 1
ATOM 1633 N N . LEU A 1 214 ? 13.433 -5.143 7.801 1.00 88.44 214 LEU A N 1
ATOM 1634 C CA . LEU A 1 214 ? 13.088 -6.291 8.650 1.00 88.44 214 LEU A CA 1
ATOM 1635 C C . LEU A 1 214 ? 13.914 -6.373 9.943 1.00 88.44 214 LEU A C 1
ATOM 1637 O O . LEU A 1 214 ? 13.557 -7.148 10.835 1.00 88.44 214 LEU A O 1
ATOM 1641 N N . GLY A 1 215 ? 15.014 -5.622 10.051 1.00 87.06 215 GLY A N 1
ATOM 1642 C CA . GLY A 1 215 ? 15.785 -5.499 11.289 1.00 87.06 215 GLY A CA 1
ATOM 1643 C C . GLY A 1 215 ? 15.064 -4.671 12.355 1.00 87.06 215 GLY A C 1
ATOM 1644 O O . GLY A 1 215 ? 15.328 -4.851 13.543 1.00 87.06 215 GLY A O 1
ATOM 1645 N N . ASN A 1 216 ? 14.136 -3.807 11.940 1.00 90.81 216 ASN A N 1
ATOM 1646 C CA . ASN A 1 216 ? 13.284 -3.043 12.831 1.00 90.81 216 ASN A CA 1
ATOM 1647 C C . ASN A 1 216 ? 11.925 -3.743 12.970 1.00 90.81 216 ASN A C 1
ATOM 1649 O O . ASN A 1 216 ? 11.214 -3.962 11.994 1.00 90.81 216 ASN A O 1
ATOM 1653 N N . LYS A 1 217 ? 11.593 -4.151 14.197 1.00 92.81 217 LYS A N 1
ATOM 1654 C CA . LYS A 1 217 ? 10.349 -4.869 14.513 1.00 92.81 217 LYS A CA 1
ATOM 1655 C C . LYS A 1 217 ? 9.296 -3.977 15.164 1.00 92.81 217 LYS A C 1
ATOM 1657 O O . LYS A 1 217 ? 8.263 -4.487 15.581 1.00 92.81 217 LYS A O 1
ATOM 1662 N N . GLU A 1 218 ? 9.559 -2.677 15.294 1.00 95.56 218 GLU A N 1
ATOM 1663 C CA . GLU A 1 218 ? 8.558 -1.749 15.801 1.00 95.56 218 GLU A CA 1
ATOM 1664 C C . GLU A 1 218 ? 7.372 -1.695 14.834 1.00 95.56 218 GLU A C 1
ATOM 1666 O O . GLU A 1 218 ? 7.531 -1.612 13.618 1.00 95.56 218 GLU A O 1
ATOM 1671 N N . THR A 1 219 ? 6.165 -1.762 15.378 1.00 97.81 219 THR A N 1
ATOM 1672 C CA . THR A 1 219 ? 4.939 -1.531 14.618 1.00 97.81 219 THR A CA 1
ATOM 1673 C C . THR A 1 219 ? 4.053 -0.615 15.435 1.00 97.81 219 THR A C 1
ATOM 1675 O O . THR A 1 219 ? 4.031 -0.695 16.666 1.00 97.81 219 THR A O 1
ATOM 1678 N N . LYS A 1 220 ? 3.359 0.304 14.767 1.00 98.06 220 LYS A N 1
ATOM 1679 C CA . LYS A 1 220 ? 2.462 1.247 15.431 1.00 98.06 220 LYS A CA 1
ATOM 1680 C C . LYS A 1 220 ? 1.088 1.210 14.820 1.00 98.06 220 LYS A C 1
ATOM 1682 O O . LYS A 1 220 ? 0.966 1.114 13.609 1.00 98.06 220 LYS A O 1
ATOM 1687 N N . ILE A 1 221 ? 0.068 1.339 15.652 1.00 98.56 221 ILE A N 1
ATOM 1688 C CA . ILE A 1 221 ? -1.293 1.614 15.216 1.00 98.56 221 ILE A CA 1
ATOM 1689 C C . ILE A 1 221 ? -1.758 2.926 15.833 1.00 98.56 221 ILE A C 1
ATOM 1691 O O . ILE A 1 221 ? -1.561 3.191 17.020 1.00 98.56 221 ILE A O 1
ATOM 1695 N N . PHE A 1 222 ? -2.345 3.767 14.995 1.00 97.69 222 PHE A N 1
ATOM 1696 C CA . PHE A 1 222 ? -2.874 5.063 15.364 1.00 97.69 222 PHE A CA 1
ATOM 1697 C C . PHE A 1 222 ? -4.387 5.049 15.193 1.00 97.69 222 PHE A C 1
ATOM 1699 O O . PHE A 1 222 ? -4.901 4.740 14.116 1.00 97.69 222 PHE A O 1
ATOM 1706 N N . TYR A 1 223 ? -5.080 5.430 16.258 1.00 96.56 223 TYR A N 1
ATOM 1707 C CA . TYR A 1 223 ? -6.526 5.618 16.276 1.00 96.56 223 TYR A CA 1
ATOM 1708 C C . TYR A 1 223 ? -6.866 7.101 16.359 1.00 96.56 223 TYR A C 1
ATOM 1710 O O . TYR A 1 223 ? -6.014 7.950 16.631 1.00 96.56 223 TYR A O 1
ATOM 1718 N N . GLY A 1 224 ? -8.140 7.420 16.189 1.00 94.31 224 GLY A N 1
ATOM 1719 C CA . GLY A 1 224 ? -8.635 8.775 16.343 1.00 94.31 224 GLY A CA 1
ATOM 1720 C C . GLY A 1 224 ? -10.144 8.815 16.500 1.00 94.31 224 GLY A C 1
ATOM 1721 O O . GLY A 1 224 ? -10.782 7.824 16.839 1.00 94.31 224 GLY A O 1
ATOM 1722 N N . GLY A 1 225 ? -10.707 9.991 16.266 1.00 92.50 225 GLY A N 1
ATOM 1723 C CA . GLY A 1 225 ? -12.149 10.195 16.244 1.00 92.50 225 GLY A CA 1
ATOM 1724 C C . GLY A 1 225 ? -12.484 11.577 15.705 1.00 92.50 225 GLY A C 1
ATOM 1725 O O . GLY A 1 225 ? -11.782 12.101 14.844 1.00 92.50 225 GLY A O 1
ATOM 1726 N N . LYS A 1 226 ? -13.519 12.217 16.256 1.00 91.06 226 LYS A N 1
ATOM 1727 C CA . LYS A 1 226 ? -14.049 13.500 15.746 1.00 91.06 226 LYS A CA 1
ATOM 1728 C C . LYS A 1 226 ? -13.070 14.675 15.792 1.00 91.06 226 LYS A C 1
ATOM 1730 O O . LYS A 1 226 ? -13.192 15.607 15.008 1.00 91.06 226 LYS A O 1
ATOM 1735 N N . SER A 1 227 ? -12.101 14.635 16.702 1.00 91.25 227 SER A N 1
ATOM 1736 C CA . SER A 1 227 ? -11.042 15.651 16.797 1.00 91.25 227 SER A CA 1
ATOM 1737 C C . SER A 1 227 ? -9.829 15.336 15.915 1.00 91.25 227 SER A C 1
ATOM 1739 O O . SER A 1 227 ? -8.834 16.056 15.975 1.00 91.25 227 SER A O 1
ATOM 1741 N N . GLY A 1 228 ? -9.893 14.258 15.132 1.00 93.50 228 GLY A N 1
ATOM 1742 C CA . GLY A 1 228 ? -8.781 13.728 14.365 1.00 93.50 228 GLY A CA 1
ATOM 1743 C C . GLY A 1 228 ? -7.994 12.645 15.097 1.00 93.50 228 GLY A C 1
ATOM 1744 O O . GLY A 1 228 ? -8.471 12.015 16.046 1.00 93.50 228 GLY A O 1
ATOM 1745 N N . LEU A 1 229 ? -6.788 12.410 14.604 1.00 95.00 229 LEU A N 1
ATOM 1746 C CA . LEU A 1 229 ? -5.906 11.323 14.995 1.00 95.00 229 LEU A CA 1
ATOM 1747 C C . LEU A 1 229 ? -5.212 11.588 16.339 1.00 95.00 229 LEU A C 1
ATOM 1749 O O . LEU A 1 229 ? -4.805 12.712 16.643 1.00 95.00 229 LEU A O 1
ATOM 1753 N N . ASN A 1 230 ? -5.042 10.544 17.147 1.00 94.81 230 ASN A N 1
ATOM 1754 C CA . ASN A 1 230 ? -4.192 10.595 18.327 1.00 94.81 230 ASN A CA 1
ATOM 1755 C C . ASN A 1 230 ? -2.723 10.438 17.895 1.00 94.81 230 ASN A C 1
ATOM 1757 O O . ASN A 1 230 ? -2.368 9.391 17.355 1.00 94.81 230 ASN A O 1
ATOM 1761 N N . PRO A 1 231 ? -1.845 11.432 18.136 1.00 90.69 231 PRO A N 1
ATOM 1762 C CA . PRO A 1 231 ? -0.440 11.341 17.734 1.00 90.69 231 PRO A CA 1
ATOM 1763 C C . PRO A 1 231 ? 0.346 10.258 18.485 1.00 90.69 231 PRO A C 1
ATOM 1765 O O . PRO A 1 231 ? 1.456 9.917 18.078 1.00 90.69 231 PRO A O 1
ATOM 1768 N N . VAL A 1 232 ? -0.186 9.743 19.597 1.00 91.62 232 VAL A N 1
ATOM 1769 C CA . VAL A 1 232 ? 0.435 8.664 20.364 1.00 91.62 232 VAL A CA 1
ATOM 1770 C C . VAL A 1 232 ? -0.095 7.333 19.840 1.00 91.62 232 VAL A C 1
ATOM 1772 O O . VAL A 1 232 ? -1.207 6.933 20.174 1.00 91.62 232 VAL A O 1
ATOM 1775 N N . GLY A 1 233 ? 0.704 6.668 19.005 1.00 93.44 233 GLY A N 1
ATOM 1776 C CA . GLY A 1 233 ? 0.408 5.324 18.514 1.00 93.44 233 GLY A CA 1
ATOM 1777 C C . GLY A 1 233 ? 0.677 4.246 19.565 1.00 93.44 233 GLY A C 1
ATOM 1778 O O . GLY A 1 233 ? 1.595 4.362 20.384 1.00 93.44 233 GLY A O 1
ATOM 1779 N N . GLU A 1 234 ? -0.103 3.177 19.506 1.00 97.44 234 GLU A N 1
ATOM 1780 C CA . GLU A 1 234 ? 0.072 1.962 20.303 1.00 97.44 234 GLU A CA 1
ATOM 1781 C C . GLU A 1 234 ? 0.864 0.916 19.518 1.00 97.44 234 GLU A C 1
ATOM 1783 O O . GLU A 1 234 ? 1.082 1.080 18.322 1.00 97.44 234 GLU A O 1
ATOM 1788 N N . ASP A 1 235 ? 1.317 -0.154 20.171 1.00 98.00 235 ASP A N 1
ATOM 1789 C CA . ASP A 1 235 ? 1.883 -1.295 19.445 1.00 98.00 235 ASP A CA 1
ATOM 1790 C C . ASP A 1 235 ? 0.776 -1.997 18.645 1.00 98.00 235 ASP A C 1
ATOM 1792 O O . ASP A 1 235 ? -0.243 -2.416 19.215 1.00 98.00 235 ASP A O 1
ATOM 1796 N N . ALA A 1 236 ? 0.978 -2.104 17.328 1.00 98.12 236 ALA A N 1
ATOM 1797 C CA . ALA A 1 236 ? 0.050 -2.801 16.444 1.00 98.12 236 ALA A CA 1
ATOM 1798 C C . ALA A 1 236 ? 0.105 -4.320 16.635 1.00 98.12 236 ALA A C 1
ATOM 1800 O O . ALA A 1 236 ? -0.788 -5.011 16.153 1.00 98.12 236 ALA A O 1
ATOM 1801 N N . GLU A 1 237 ? 1.140 -4.836 17.313 1.00 98.12 237 GLU A N 1
ATOM 1802 C CA . GLU A 1 237 ? 1.403 -6.272 17.463 1.00 98.12 237 GLU A CA 1
ATOM 1803 C C . GLU A 1 237 ? 1.427 -6.991 16.103 1.00 98.12 237 GLU A C 1
ATOM 1805 O O . GLU A 1 237 ? 1.070 -8.165 15.980 1.00 98.12 237 GLU A O 1
ATOM 1810 N N . ALA A 1 238 ? 1.835 -6.263 15.060 1.00 98.31 238 ALA A N 1
ATOM 1811 C CA . ALA A 1 238 ? 1.872 -6.776 13.708 1.00 98.31 238 ALA A CA 1
ATOM 1812 C C . ALA A 1 238 ? 3.179 -7.537 13.464 1.00 98.31 238 ALA A C 1
ATOM 1814 O O . ALA A 1 238 ? 4.258 -7.129 13.896 1.00 98.31 238 ALA A O 1
ATOM 1815 N N . THR A 1 239 ? 3.092 -8.644 12.729 1.00 98.06 239 THR A N 1
ATOM 1816 C CA . THR A 1 239 ? 4.274 -9.381 12.269 1.00 98.06 239 THR A CA 1
ATOM 1817 C C . THR A 1 239 ? 4.543 -9.040 10.815 1.00 98.06 239 THR A C 1
ATOM 1819 O O . THR A 1 239 ? 3.644 -9.120 9.982 1.00 98.06 239 THR A O 1
ATOM 1822 N N . VAL A 1 240 ? 5.791 -8.677 10.515 1.00 97.81 240 VAL A N 1
ATOM 1823 C CA . VAL A 1 240 ? 6.240 -8.300 9.170 1.00 97.81 240 VAL A CA 1
ATOM 1824 C C . VAL A 1 240 ? 7.253 -9.318 8.657 1.00 97.81 240 VAL A C 1
ATOM 1826 O O . VAL A 1 240 ? 8.246 -9.613 9.336 1.00 97.81 240 VAL A O 1
ATOM 1829 N N . ASN A 1 241 ? 7.023 -9.811 7.443 1.00 97.06 241 ASN A N 1
ATOM 1830 C CA . ASN A 1 241 ? 7.971 -10.605 6.674 1.00 97.06 241 ASN A CA 1
ATOM 1831 C C . ASN A 1 241 ? 8.163 -10.007 5.273 1.00 97.06 241 ASN A C 1
ATOM 1833 O O . ASN A 1 241 ? 7.351 -9.211 4.811 1.00 97.06 241 ASN A O 1
ATOM 1837 N N . ALA A 1 242 ? 9.240 -10.379 4.593 1.00 96.44 242 ALA A N 1
ATOM 1838 C CA . ALA A 1 242 ? 9.470 -10.008 3.204 1.00 96.44 242 ALA A CA 1
ATOM 1839 C C . ALA A 1 242 ? 10.295 -11.088 2.501 1.00 96.44 242 ALA A C 1
ATOM 1841 O O . ALA A 1 242 ? 11.015 -11.854 3.143 1.00 96.44 242 ALA A O 1
ATOM 1842 N N . GLY A 1 243 ? 10.212 -11.134 1.177 1.00 94.81 243 GLY A N 1
ATOM 1843 C CA . GLY A 1 243 ? 10.920 -12.116 0.364 1.00 94.81 243 GLY A CA 1
ATOM 1844 C C . GLY A 1 243 ? 11.223 -11.592 -1.032 1.00 94.81 243 GLY A C 1
ATOM 1845 O O . GLY A 1 243 ? 10.732 -10.541 -1.427 1.00 94.81 243 GLY A O 1
ATOM 1846 N N . SER A 1 244 ? 12.068 -12.314 -1.765 1.00 93.19 244 SER A N 1
ATOM 1847 C CA . SER A 1 244 ? 12.284 -12.068 -3.197 1.00 93.19 244 SER A CA 1
ATOM 1848 C C . SER A 1 244 ? 11.182 -12.715 -4.035 1.00 93.19 244 SER A C 1
ATOM 1850 O O . SER A 1 244 ? 10.593 -13.709 -3.601 1.00 93.19 244 SER A O 1
ATOM 1852 N N . GLY A 1 245 ? 10.974 -12.188 -5.241 1.00 91.25 245 GLY A N 1
ATOM 1853 C CA . GLY A 1 245 ? 9.980 -12.686 -6.187 1.00 91.25 245 GLY A CA 1
ATOM 1854 C C . GLY A 1 245 ? 8.571 -12.187 -5.890 1.00 91.25 245 GLY A C 1
ATOM 1855 O O . GLY A 1 245 ? 8.314 -11.561 -4.855 1.00 91.25 245 GLY A O 1
ATOM 1856 N N . ILE A 1 246 ? 7.667 -12.480 -6.816 1.00 94.38 246 ILE A N 1
ATOM 1857 C CA . ILE A 1 2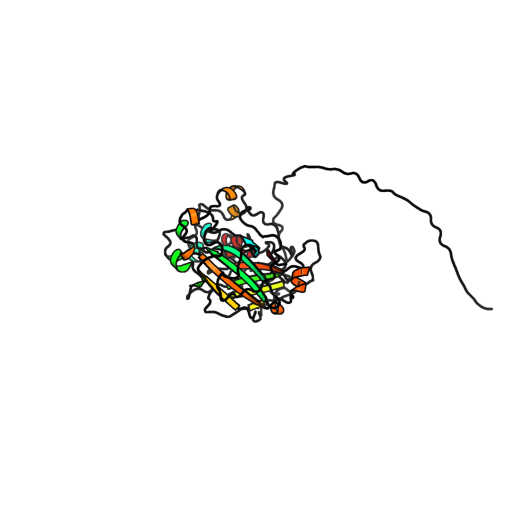46 ? 6.276 -12.023 -6.827 1.00 94.38 246 ILE A CA 1
ATOM 1858 C C . ILE A 1 246 ? 5.376 -13.199 -7.209 1.00 94.38 246 ILE A C 1
ATOM 1860 O O . ILE A 1 246 ? 5.821 -14.160 -7.824 1.00 94.38 246 ILE A O 1
ATOM 1864 N N . LEU A 1 247 ? 4.098 -13.181 -6.843 1.00 91.38 247 LEU A N 1
ATOM 1865 C CA . LEU A 1 247 ? 3.194 -14.281 -7.184 1.00 91.38 247 LEU A CA 1
ATOM 1866 C C . LEU A 1 247 ? 3.042 -14.418 -8.707 1.00 91.38 247 LEU A C 1
ATOM 1868 O O . LEU A 1 247 ? 2.942 -15.524 -9.240 1.00 91.38 247 LEU A O 1
ATOM 1872 N N . HIS A 1 248 ? 3.079 -13.286 -9.409 1.00 68.38 248 HIS A N 1
ATOM 1873 C CA . HIS A 1 248 ? 3.119 -13.216 -10.864 1.00 68.38 248 HIS A CA 1
ATOM 1874 C C . HIS A 1 248 ? 4.558 -13.252 -11.400 1.00 68.38 248 HIS A C 1
ATOM 1876 O O . HIS A 1 248 ? 4.945 -12.375 -12.166 1.00 68.38 248 HIS A O 1
ATOM 1882 N N . ASP A 1 249 ? 5.337 -14.287 -11.055 1.00 63.62 249 ASP A N 1
ATOM 1883 C CA . ASP A 1 249 ? 6.761 -14.476 -11.427 1.00 63.62 249 ASP A CA 1
ATOM 1884 C C . ASP A 1 249 ? 7.083 -14.367 -12.945 1.00 63.62 249 ASP A C 1
ATOM 1886 O O . ASP A 1 249 ? 8.238 -14.474 -13.355 1.00 63.62 249 ASP A O 1
ATOM 1890 N N . SER A 1 250 ? 6.084 -14.172 -13.811 1.00 71.31 250 SER A N 1
ATOM 1891 C CA . SER A 1 250 ? 6.229 -14.100 -15.265 1.00 71.31 250 SER A CA 1
ATOM 1892 C C . SER A 1 250 ? 5.790 -12.789 -15.921 1.00 71.31 250 SER A C 1
ATOM 1894 O O . SER A 1 250 ? 5.880 -12.715 -17.142 1.00 71.31 250 SER A O 1
ATOM 1896 N N . SER A 1 251 ? 5.243 -11.807 -15.196 1.00 88.62 251 SER A N 1
ATOM 1897 C CA . SER A 1 251 ? 4.713 -10.596 -15.839 1.00 88.62 251 SER A CA 1
ATOM 1898 C C . SER A 1 251 ? 4.689 -9.395 -14.903 1.00 88.62 251 SER A C 1
ATOM 1900 O O . SER A 1 251 ? 4.089 -9.456 -13.833 1.00 88.62 251 SER A O 1
ATOM 1902 N N . VAL A 1 252 ? 5.283 -8.287 -15.346 1.00 94.88 252 VAL A N 1
ATOM 1903 C CA . VAL A 1 252 ? 5.237 -6.998 -14.644 1.00 94.88 252 VAL A CA 1
ATOM 1904 C C . VAL A 1 252 ? 4.774 -5.950 -15.631 1.00 94.88 252 VAL A C 1
ATOM 1906 O O . VAL A 1 252 ? 5.517 -5.558 -16.529 1.00 94.88 252 VAL A O 1
ATOM 1909 N N . ASN A 1 253 ? 3.540 -5.482 -15.478 1.00 95.44 253 ASN A N 1
ATOM 1910 C CA . ASN A 1 253 ? 3.056 -4.387 -16.302 1.00 95.44 253 ASN A CA 1
ATOM 1911 C C . ASN A 1 253 ? 3.671 -3.078 -15.828 1.00 95.44 253 ASN A C 1
ATOM 1913 O O . ASN A 1 253 ? 3.632 -2.742 -14.648 1.00 95.44 253 ASN A O 1
ATOM 1917 N N . GLY A 1 254 ? 4.198 -2.314 -16.770 1.00 95.44 254 GLY A N 1
ATOM 1918 C CA . GLY A 1 254 ? 4.793 -1.028 -16.484 1.00 95.44 254 GLY A CA 1
ATOM 1919 C C . GLY A 1 254 ? 4.805 -0.131 -17.700 1.00 95.44 254 GLY A C 1
ATOM 1920 O O . GLY A 1 254 ? 4.268 -0.438 -18.771 1.00 95.44 254 GLY A O 1
ATOM 1921 N N . LEU A 1 255 ? 5.422 1.021 -17.511 1.00 94.06 255 LEU A N 1
ATOM 1922 C CA . LEU A 1 255 ? 5.504 2.048 -18.526 1.00 94.06 255 LEU A CA 1
ATOM 1923 C C . LEU A 1 255 ? 6.964 2.340 -18.874 1.00 94.06 255 LEU A C 1
ATOM 1925 O O . LEU A 1 255 ? 7.812 2.448 -17.999 1.00 94.06 255 LEU A O 1
ATOM 1929 N N . LEU A 1 256 ? 7.274 2.504 -20.161 1.00 91.12 256 LEU A N 1
ATOM 1930 C CA . LEU A 1 256 ? 8.629 2.857 -20.599 1.00 91.12 256 LEU A CA 1
ATOM 1931 C C . LEU A 1 256 ? 8.897 4.365 -20.546 1.00 91.12 256 LEU A C 1
ATOM 1933 O O . LEU A 1 256 ? 7.989 5.188 -20.696 1.00 91.12 256 LEU A O 1
ATOM 1937 N N . GLY A 1 257 ? 10.185 4.704 -20.458 1.00 87.44 257 GLY A N 1
ATOM 1938 C CA . GLY A 1 257 ? 10.694 6.076 -20.440 1.00 87.44 257 GLY A CA 1
ATOM 1939 C C . GLY A 1 257 ? 10.803 6.648 -19.028 1.00 87.44 257 GLY A C 1
ATOM 1940 O O . GLY A 1 257 ? 10.277 6.088 -18.077 1.00 87.44 257 GLY A O 1
ATOM 1941 N N . PHE A 1 258 ? 11.503 7.770 -18.886 1.00 85.25 258 PHE A N 1
ATOM 1942 C CA . PHE A 1 258 ? 11.690 8.449 -17.600 1.00 85.25 258 PHE A CA 1
ATOM 1943 C C . PHE A 1 258 ? 11.930 9.958 -17.789 1.00 85.25 258 PHE A C 1
ATOM 1945 O O . PHE A 1 258 ? 12.197 10.442 -18.902 1.00 85.25 258 PHE A O 1
ATOM 1952 N N . GLY A 1 259 ? 11.837 10.723 -16.701 1.00 79.75 259 GLY A N 1
ATOM 1953 C CA . GLY A 1 259 ? 12.121 12.157 -16.654 1.00 79.75 259 GLY A CA 1
ATOM 1954 C C . GLY A 1 259 ? 11.253 12.981 -17.609 1.00 79.75 259 GLY A C 1
ATOM 1955 O O . GLY A 1 259 ? 10.048 12.785 -17.698 1.00 79.75 259 GLY A O 1
ATOM 1956 N N . LYS A 1 260 ? 11.862 13.896 -18.384 1.00 78.81 260 LYS A N 1
ATOM 1957 C CA . LYS A 1 260 ? 11.127 14.847 -19.259 1.00 78.81 260 LYS A CA 1
ATOM 1958 C C . LYS A 1 260 ? 10.252 14.188 -20.332 1.00 78.81 260 LYS A C 1
ATOM 1960 O O . LYS A 1 260 ? 9.450 14.880 -20.956 1.00 78.81 260 LYS A O 1
ATOM 1965 N N . SER A 1 261 ? 10.453 12.898 -20.601 1.00 81.38 261 SER A N 1
ATOM 1966 C CA . SER A 1 261 ? 9.646 12.139 -21.563 1.00 81.38 261 SER A CA 1
ATOM 1967 C C . SER A 1 261 ? 8.298 11.680 -20.998 1.00 81.38 261 SER A C 1
ATOM 1969 O O . SER A 1 261 ? 7.431 11.275 -21.768 1.00 81.38 261 SER A O 1
ATOM 1971 N N . ARG A 1 262 ? 8.120 11.784 -19.678 1.00 86.75 262 ARG A N 1
ATOM 1972 C CA . ARG A 1 262 ? 6.980 11.286 -18.915 1.00 86.75 262 ARG A CA 1
ATOM 1973 C C . ARG A 1 262 ? 6.249 12.437 -18.237 1.00 86.75 262 ARG A C 1
ATOM 1975 O O . ARG A 1 262 ? 6.834 13.490 -17.979 1.00 86.75 262 ARG A O 1
ATOM 1982 N N . LYS A 1 263 ? 4.964 12.250 -17.944 1.00 86.19 263 LYS A N 1
ATOM 1983 C CA . LYS A 1 263 ? 4.172 13.206 -17.152 1.00 86.19 263 LYS A CA 1
ATOM 1984 C C . LYS A 1 263 ? 3.328 12.462 -16.130 1.00 86.19 263 LYS A C 1
ATOM 1986 O O . LYS A 1 263 ? 2.692 11.477 -16.479 1.00 86.19 263 LYS A O 1
ATOM 1991 N N . SER A 1 264 ? 3.255 12.989 -14.910 1.00 83.25 264 SER A N 1
ATOM 1992 C CA . SER A 1 264 ? 2.439 12.441 -13.813 1.00 83.25 264 SER A CA 1
ATOM 1993 C C . SER A 1 264 ? 0.979 12.207 -14.220 1.00 83.25 264 SER A C 1
ATOM 1995 O O . SER A 1 264 ? 0.364 11.235 -13.803 1.00 83.25 264 SER A O 1
ATOM 1997 N N . THR A 1 265 ? 0.432 13.056 -15.094 1.00 86.88 265 THR A N 1
ATOM 1998 C CA . THR A 1 265 ? -0.945 12.958 -15.603 1.00 86.88 265 THR A CA 1
ATOM 1999 C C . THR A 1 265 ? -1.186 11.796 -16.572 1.00 86.88 265 THR A C 1
ATOM 2001 O O . THR A 1 265 ? -2.332 11.549 -16.936 1.00 86.88 265 THR A O 1
ATOM 2004 N N . GLU A 1 266 ? -0.146 11.095 -17.043 1.00 89.38 266 GLU A N 1
ATOM 2005 C CA . GLU A 1 266 ? -0.300 9.974 -17.984 1.00 89.38 266 GLU A CA 1
ATOM 2006 C C . GLU A 1 266 ? -1.151 8.839 -17.404 1.00 89.38 266 GLU A C 1
ATOM 2008 O O . GLU A 1 266 ? -1.849 8.170 -18.162 1.00 89.38 266 GLU A O 1
ATOM 2013 N N . VAL A 1 267 ? -1.162 8.673 -16.081 1.00 90.44 267 VAL A N 1
ATOM 2014 C CA . VAL A 1 267 ? -1.939 7.644 -15.369 1.00 90.44 267 VAL A CA 1
ATOM 2015 C C . VAL A 1 267 ? -3.456 7.876 -15.415 1.00 90.44 267 VAL A C 1
ATOM 2017 O O . VAL A 1 267 ? -4.221 6.966 -15.118 1.00 90.44 267 VAL A O 1
ATOM 2020 N N . GLN A 1 268 ? -3.897 9.068 -15.833 1.00 92.50 268 GLN A N 1
ATOM 2021 C CA . GLN A 1 268 ? -5.305 9.424 -16.066 1.00 92.50 268 GLN A CA 1
ATOM 2022 C C . GLN A 1 268 ? -5.630 9.613 -17.558 1.00 92.50 268 GLN A C 1
ATOM 2024 O O . GLN A 1 268 ? -6.785 9.828 -17.918 1.00 92.50 268 GLN A O 1
ATOM 2029 N N . ASP A 1 269 ? -4.631 9.578 -18.446 1.00 93.31 269 ASP A N 1
ATOM 2030 C CA . ASP A 1 269 ? -4.826 9.761 -19.886 1.00 93.31 269 ASP A CA 1
ATOM 2031 C C . ASP A 1 269 ? -5.162 8.411 -20.540 1.00 93.31 269 ASP A C 1
ATOM 2033 O O . ASP A 1 269 ? -4.278 7.557 -20.643 1.00 93.31 269 ASP A O 1
ATOM 2037 N N . PRO A 1 270 ? -6.386 8.200 -21.065 1.00 92.88 270 PRO A N 1
ATOM 2038 C CA . PRO A 1 270 ? -6.776 6.924 -21.666 1.00 92.88 270 PRO A CA 1
ATOM 2039 C C . PRO A 1 270 ? -5.863 6.459 -22.809 1.00 92.88 270 PRO A C 1
ATOM 2041 O O . PRO A 1 270 ? -5.780 5.262 -23.084 1.00 92.88 270 PRO A O 1
ATOM 2044 N N . SER A 1 271 ? -5.154 7.375 -23.482 1.00 93.06 271 SER A N 1
ATOM 2045 C CA . SER A 1 271 ? -4.194 7.020 -24.532 1.00 93.06 271 SER A CA 1
ATOM 2046 C C . SER A 1 271 ? -2.959 6.286 -23.993 1.00 93.06 271 SER A C 1
ATOM 2048 O O . SER A 1 271 ? -2.341 5.516 -24.734 1.00 93.06 271 SER A O 1
ATOM 2050 N N . THR A 1 272 ? -2.630 6.461 -22.708 1.00 93.31 272 THR A N 1
ATOM 2051 C CA . THR A 1 272 ? -1.525 5.776 -22.023 1.00 93.31 272 THR A CA 1
ATOM 2052 C C . THR A 1 272 ? -1.768 4.280 -21.885 1.00 93.31 272 THR A C 1
ATOM 2054 O O . THR A 1 272 ? -0.799 3.529 -21.880 1.00 93.31 272 THR A O 1
ATOM 2057 N N . GLN A 1 273 ? -3.021 3.811 -21.882 1.00 93.94 273 GLN A N 1
ATOM 2058 C CA . GLN A 1 273 ? -3.327 2.376 -21.823 1.00 93.94 273 GLN A CA 1
ATOM 2059 C C . GLN A 1 273 ? -2.609 1.577 -22.924 1.00 93.94 273 GLN A C 1
ATOM 2061 O O . GLN A 1 273 ? -2.144 0.468 -22.684 1.00 93.94 273 GLN A O 1
ATOM 2066 N N . ASN A 1 274 ? -2.459 2.155 -24.121 1.00 92.06 274 ASN A N 1
ATOM 2067 C CA . ASN A 1 274 ? -1.768 1.512 -25.247 1.00 92.06 274 ASN A CA 1
ATOM 2068 C C . ASN A 1 274 ? -0.232 1.512 -25.113 1.00 92.06 274 ASN A C 1
ATOM 2070 O O . ASN A 1 274 ? 0.452 0.948 -25.963 1.00 92.06 274 ASN A O 1
ATOM 2074 N N . LYS A 1 275 ? 0.311 2.192 -24.097 1.00 93.06 275 LYS A N 1
ATOM 2075 C CA . LYS A 1 275 ? 1.745 2.249 -23.777 1.00 93.06 275 LYS A CA 1
ATOM 2076 C C . LYS A 1 275 ? 2.128 1.319 -22.625 1.00 93.06 275 LYS A C 1
ATOM 2078 O O . LYS A 1 275 ? 3.320 1.176 -22.364 1.00 93.06 275 LYS A O 1
ATOM 2083 N N . VAL A 1 276 ? 1.148 0.748 -21.922 1.00 95.56 276 VAL A N 1
ATOM 2084 C CA . VAL A 1 276 ? 1.391 -0.244 -20.873 1.00 95.56 276 VAL A CA 1
ATOM 2085 C C . VAL A 1 276 ? 1.932 -1.499 -21.540 1.00 95.56 276 VAL A C 1
ATOM 2087 O O . VAL A 1 276 ? 1.314 -2.027 -22.467 1.00 95.56 276 VAL A O 1
ATOM 2090 N N . ILE A 1 277 ? 3.096 -1.952 -21.090 1.00 95.81 277 ILE A N 1
ATOM 2091 C CA . ILE A 1 277 ? 3.737 -3.162 -21.595 1.00 95.81 277 ILE A CA 1
ATOM 2092 C C . ILE A 1 277 ? 4.110 -4.078 -20.440 1.00 95.81 277 ILE A C 1
ATOM 2094 O O . ILE A 1 277 ? 4.325 -3.621 -19.322 1.00 95.81 277 ILE A O 1
ATOM 2098 N N . ASP A 1 278 ? 4.258 -5.360 -20.743 1.00 95.62 278 ASP A N 1
ATOM 2099 C CA . ASP A 1 278 ? 4.891 -6.303 -19.835 1.00 95.62 278 ASP A CA 1
ATOM 2100 C C . ASP A 1 278 ? 6.417 -6.145 -19.915 1.00 95.62 278 ASP A C 1
ATOM 2102 O O . ASP A 1 278 ? 7.039 -6.471 -20.933 1.00 95.62 278 ASP A O 1
ATOM 2106 N N . LEU A 1 279 ? 7.025 -5.636 -18.846 1.00 95.75 279 LEU A N 1
ATOM 2107 C CA . LEU A 1 279 ? 8.460 -5.394 -18.737 1.00 95.75 279 LEU A CA 1
ATOM 2108 C C . LEU A 1 279 ? 9.281 -6.689 -18.844 1.00 95.75 279 LEU A C 1
ATOM 2110 O O . LEU A 1 279 ? 10.419 -6.654 -19.320 1.00 95.75 279 LEU A O 1
ATOM 2114 N N . SER A 1 280 ? 8.698 -7.848 -18.516 1.00 92.88 280 SER A N 1
ATOM 2115 C CA . SER A 1 280 ? 9.359 -9.149 -18.693 1.00 92.88 280 SER A CA 1
ATOM 2116 C C . SER A 1 280 ? 9.692 -9.428 -20.167 1.00 92.88 280 SER A C 1
ATOM 2118 O O . SER A 1 280 ? 10.710 -10.045 -20.490 1.00 92.88 280 SER A O 1
ATOM 2120 N N . THR A 1 281 ? 8.885 -8.892 -21.093 1.00 94.50 281 THR A N 1
ATOM 2121 C CA . THR A 1 281 ? 9.090 -9.039 -22.544 1.00 94.50 281 THR A CA 1
ATOM 2122 C C . THR A 1 281 ? 10.212 -8.153 -23.087 1.00 94.50 281 THR A C 1
ATOM 2124 O O . THR A 1 281 ? 10.669 -8.356 -24.214 1.00 94.50 281 THR A O 1
ATOM 2127 N N . VAL A 1 282 ? 10.687 -7.200 -22.281 1.00 94.56 282 VAL A N 1
ATOM 2128 C CA . VAL A 1 282 ? 11.784 -6.274 -22.598 1.00 94.56 282 VAL A CA 1
ATOM 2129 C C . VAL A 1 282 ? 12.954 -6.405 -21.616 1.00 94.56 282 VAL A C 1
ATOM 2131 O O . VAL A 1 282 ? 13.693 -5.450 -21.401 1.00 94.56 282 VAL A O 1
ATOM 2134 N N . HIS A 1 283 ? 13.172 -7.626 -21.114 1.00 91.62 283 HIS A N 1
ATOM 2135 C CA . HIS A 1 283 ? 14.341 -8.051 -20.330 1.00 91.62 283 HIS A CA 1
ATOM 2136 C C . HIS A 1 283 ? 14.387 -7.618 -18.861 1.00 91.62 283 HIS A C 1
ATOM 2138 O O . HIS A 1 283 ? 15.468 -7.655 -18.276 1.00 91.62 283 HIS A O 1
ATOM 2144 N N . HIS A 1 284 ? 13.251 -7.272 -18.255 1.00 95.38 284 HIS A N 1
ATOM 2145 C CA . HIS A 1 284 ? 13.193 -7.096 -16.806 1.00 95.38 284 HIS A CA 1
ATOM 2146 C C . HIS A 1 284 ? 13.484 -8.413 -16.069 1.00 95.38 284 HIS A C 1
ATOM 2148 O O . HIS A 1 284 ? 12.856 -9.439 -16.345 1.00 95.38 284 HIS A O 1
ATOM 2154 N N . ASP A 1 285 ? 14.436 -8.394 -15.138 1.00 94.25 285 ASP A N 1
ATOM 2155 C CA . ASP A 1 285 ? 14.801 -9.542 -14.307 1.00 94.25 285 ASP A CA 1
ATOM 2156 C C . ASP A 1 285 ? 13.981 -9.558 -13.010 1.00 94.25 285 ASP A C 1
ATOM 2158 O O . ASP A 1 285 ? 14.452 -9.157 -11.941 1.00 94.25 285 ASP A O 1
ATOM 2162 N N . ILE A 1 286 ? 12.753 -10.076 -13.123 1.00 93.06 286 ILE A N 1
ATOM 2163 C CA . ILE A 1 286 ? 11.791 -10.238 -12.017 1.00 93.06 286 ILE A CA 1
ATOM 2164 C C . ILE A 1 286 ? 12.449 -10.921 -10.811 1.00 93.06 286 ILE A C 1
ATOM 2166 O O . ILE A 1 286 ? 12.356 -10.459 -9.676 1.00 93.06 286 ILE A O 1
ATOM 2170 N N . SER A 1 287 ? 13.196 -12.004 -11.054 1.00 91.06 287 SER A N 1
ATOM 2171 C CA . SER A 1 287 ? 13.821 -12.801 -9.989 1.00 91.06 287 SER A CA 1
ATOM 2172 C C . SER A 1 287 ? 14.844 -12.017 -9.164 1.00 91.06 287 SER A C 1
ATOM 2174 O O . SER A 1 287 ? 15.111 -12.336 -8.000 1.00 91.06 287 SER A O 1
ATOM 2176 N N . LYS A 1 288 ? 15.441 -10.994 -9.778 1.00 92.69 288 LYS A N 1
ATOM 2177 C CA . LYS A 1 288 ? 16.510 -10.202 -9.192 1.00 92.69 288 LYS A CA 1
ATOM 2178 C C . LYS A 1 288 ? 16.015 -8.898 -8.598 1.00 92.69 288 LYS A C 1
ATOM 2180 O O . LYS A 1 288 ? 16.573 -8.492 -7.581 1.00 92.69 288 LYS A O 1
ATOM 2185 N N . TYR A 1 289 ? 15.042 -8.243 -9.219 1.00 94.56 289 TYR A N 1
ATOM 2186 C CA . TYR A 1 289 ? 14.660 -6.874 -8.880 1.00 94.56 289 TYR A CA 1
ATOM 2187 C C . TYR A 1 289 ? 13.322 -6.759 -8.160 1.00 94.56 289 TYR A C 1
ATOM 2189 O O . TYR A 1 289 ? 13.118 -5.757 -7.474 1.00 94.56 289 TYR A O 1
ATOM 2197 N N . ASP A 1 290 ? 12.498 -7.805 -8.203 1.00 95.62 290 ASP A N 1
ATOM 2198 C CA . ASP A 1 290 ? 11.180 -7.780 -7.587 1.00 95.62 290 ASP A CA 1
ATOM 2199 C C . ASP A 1 290 ? 11.153 -8.543 -6.266 1.00 95.62 290 ASP A C 1
ATOM 2201 O O . ASP A 1 290 ? 11.925 -9.476 -5.991 1.00 95.62 290 ASP A O 1
ATOM 2205 N N . PHE A 1 291 ? 10.267 -8.084 -5.397 1.00 95.88 291 PHE A N 1
ATOM 2206 C CA . PHE A 1 291 ? 10.153 -8.551 -4.029 1.00 95.88 291 PHE A CA 1
ATOM 2207 C C . PHE A 1 291 ? 8.753 -8.280 -3.496 1.00 95.88 291 PHE A C 1
ATOM 2209 O O . PHE A 1 291 ? 7.936 -7.614 -4.124 1.00 95.88 291 PHE A O 1
ATOM 2216 N N . HIS A 1 292 ? 8.472 -8.789 -2.306 1.00 97.06 292 HIS A N 1
ATOM 2217 C CA . HIS A 1 292 ? 7.191 -8.580 -1.652 1.00 97.06 292 HIS A CA 1
ATOM 2218 C C . HIS A 1 292 ? 7.371 -8.376 -0.153 1.00 97.06 292 HIS A C 1
ATOM 2220 O O . HIS A 1 292 ? 8.333 -8.863 0.450 1.00 97.06 292 HIS A O 1
ATOM 2226 N N . TYR A 1 293 ? 6.399 -7.702 0.449 1.00 98.19 293 TYR A N 1
ATOM 2227 C CA . TYR A 1 293 ? 6.210 -7.636 1.894 1.00 98.19 293 TYR A CA 1
ATOM 2228 C C . TYR A 1 293 ? 4.935 -8.364 2.277 1.00 98.19 293 TYR A C 1
ATOM 2230 O O . TYR A 1 293 ? 3.972 -8.371 1.520 1.00 98.19 293 TYR A O 1
ATOM 2238 N N . GLN A 1 294 ? 4.930 -8.949 3.468 1.00 98.50 294 GLN A N 1
ATOM 2239 C CA . GLN A 1 294 ? 3.779 -9.607 4.064 1.00 98.50 294 GLN A CA 1
ATOM 2240 C C . GLN A 1 294 ? 3.599 -9.104 5.484 1.00 98.50 294 GLN A C 1
ATOM 2242 O O . GLN A 1 294 ? 4.568 -8.948 6.232 1.00 98.50 294 GLN A O 1
ATOM 2247 N N . VAL A 1 295 ? 2.352 -8.882 5.860 1.00 98.62 295 VAL A N 1
ATOM 2248 C CA . VAL A 1 295 ? 1.980 -8.354 7.161 1.00 98.62 295 VAL A CA 1
ATOM 2249 C C . VAL A 1 295 ? 0.816 -9.149 7.711 1.00 98.62 295 VAL A C 1
ATOM 2251 O O . VAL A 1 295 ? -0.148 -9.424 7.005 1.00 98.62 295 VAL A O 1
ATOM 2254 N N . GLN A 1 296 ? 0.906 -9.471 8.993 1.00 98.56 296 GLN A N 1
ATOM 2255 C CA . GLN A 1 296 ? -0.167 -10.050 9.782 1.00 98.56 296 GLN A CA 1
ATOM 2256 C C . GLN A 1 296 ? -0.500 -9.085 10.924 1.00 98.56 296 GLN A C 1
ATOM 2258 O O . GLN A 1 296 ? 0.383 -8.773 11.722 1.00 98.56 296 GLN A O 1
ATOM 2263 N N . ILE A 1 297 ? -1.746 -8.611 11.006 1.00 98.88 297 ILE A N 1
ATOM 2264 C CA . ILE A 1 297 ? -2.229 -7.659 12.024 1.00 98.88 297 ILE A CA 1
ATOM 2265 C C . ILE A 1 297 ? -3.384 -8.304 12.797 1.00 98.88 297 ILE A C 1
ATOM 2267 O O . ILE A 1 297 ? -4.329 -8.772 12.161 1.00 98.88 297 ILE A O 1
ATOM 2271 N N . PRO A 1 298 ? -3.365 -8.331 14.142 1.00 98.75 298 PRO A N 1
ATOM 2272 C CA . PRO A 1 298 ? -4.492 -8.846 14.915 1.00 98.75 298 PRO A CA 1
ATOM 2273 C C . PRO A 1 298 ? -5.777 -8.049 14.648 1.00 98.75 298 PRO A C 1
ATOM 2275 O O . PRO A 1 298 ? -5.789 -6.824 14.776 1.00 98.75 298 PRO A O 1
ATOM 2278 N N . LEU A 1 299 ? -6.891 -8.724 14.357 1.00 98.56 299 LEU A N 1
ATOM 2279 C CA . LEU A 1 299 ? -8.192 -8.067 14.160 1.00 98.56 299 LEU A CA 1
ATOM 2280 C C . LEU A 1 299 ? -8.662 -7.326 15.417 1.00 98.56 299 LEU A C 1
ATOM 2282 O O . LEU A 1 299 ? -9.288 -6.273 15.320 1.00 98.56 299 LEU A O 1
ATOM 2286 N N . SER A 1 300 ? -8.282 -7.818 16.600 1.00 97.81 300 SER A N 1
ATOM 2287 C CA . SER A 1 300 ? -8.543 -7.150 17.880 1.00 97.81 300 SER A CA 1
ATOM 2288 C C . SER A 1 300 ? -7.917 -5.755 17.964 1.00 97.81 300 SER A C 1
ATOM 2290 O O . SER A 1 300 ? -8.470 -4.881 18.626 1.00 97.81 300 SER A O 1
ATOM 2292 N N . LYS A 1 301 ? -6.799 -5.518 17.265 1.00 98.25 301 LYS A N 1
ATOM 2293 C CA . LYS A 1 301 ? -6.181 -4.192 17.145 1.00 98.25 301 LYS A CA 1
ATOM 2294 C C . LYS A 1 301 ? -6.915 -3.315 16.138 1.00 98.25 301 LYS A C 1
ATOM 2296 O O . LYS A 1 301 ? -6.857 -2.102 16.245 1.00 98.25 301 LYS A O 1
ATOM 2301 N N . LEU A 1 302 ? -7.645 -3.877 15.186 1.00 97.25 302 LEU A N 1
ATOM 2302 C CA . LEU A 1 302 ? -8.407 -3.099 14.206 1.00 97.25 302 LEU A CA 1
ATOM 2303 C C . LEU A 1 302 ? -9.826 -2.741 14.689 1.00 97.25 302 LEU A C 1
ATOM 2305 O O . LEU A 1 302 ? -10.577 -2.119 13.940 1.00 97.25 302 LEU A O 1
ATOM 2309 N N . ASP A 1 303 ? -10.191 -3.120 15.923 1.00 93.69 303 ASP A N 1
ATOM 2310 C CA . ASP A 1 303 ? -11.544 -2.971 16.487 1.00 93.69 303 ASP A CA 1
ATOM 2311 C C . ASP A 1 303 ? -12.631 -3.537 15.550 1.00 93.69 303 ASP A C 1
ATOM 2313 O O . ASP A 1 303 ? -13.632 -2.891 15.208 1.00 93.69 303 ASP A O 1
ATOM 2317 N N . THR A 1 304 ? -12.370 -4.753 15.066 1.00 95.19 304 THR A N 1
ATOM 2318 C CA . THR A 1 304 ? -13.230 -5.473 14.127 1.00 95.19 304 THR A CA 1
ATOM 2319 C C . THR A 1 304 ? -13.218 -6.975 14.393 1.00 95.19 304 THR A C 1
ATOM 2321 O O . THR A 1 304 ? -12.377 -7.500 15.128 1.00 95.19 304 THR A O 1
ATOM 2324 N N . THR A 1 305 ? -14.167 -7.678 13.788 1.00 96.00 305 THR A N 1
ATOM 2325 C CA . THR A 1 305 ? -14.333 -9.130 13.875 1.00 96.00 305 THR A CA 1
ATOM 2326 C C . THR A 1 305 ? -14.627 -9.713 12.496 1.00 96.00 305 THR A C 1
ATOM 2328 O O . THR A 1 305 ? -15.019 -8.996 11.583 1.00 96.00 305 THR A O 1
ATOM 2331 N N . VAL A 1 306 ? -14.501 -11.032 12.340 1.00 96.19 306 VAL A N 1
ATOM 2332 C CA . VAL A 1 306 ? -14.918 -11.729 11.106 1.00 96.19 306 VAL A CA 1
ATOM 2333 C C . VAL A 1 306 ? -16.369 -11.419 10.728 1.00 96.19 306 VAL A C 1
ATOM 2335 O O . VAL A 1 306 ? -16.674 -11.256 9.549 1.00 96.19 306 VAL A O 1
ATOM 2338 N N . ASP A 1 307 ? -17.265 -11.339 11.713 1.00 94.81 307 ASP A N 1
ATOM 2339 C CA . ASP A 1 307 ? -18.675 -11.043 11.457 1.00 94.81 307 ASP A CA 1
ATOM 2340 C C . ASP A 1 307 ? -18.857 -9.597 10.973 1.00 94.81 307 ASP A C 1
ATOM 2342 O O . ASP A 1 307 ? -19.623 -9.365 10.037 1.00 94.81 307 ASP A O 1
ATOM 2346 N N . ASP A 1 308 ? -18.103 -8.645 11.534 1.00 93.44 308 ASP A N 1
ATOM 2347 C CA . ASP A 1 308 ? -18.097 -7.261 11.051 1.00 93.44 308 ASP A CA 1
ATOM 2348 C C . ASP A 1 308 ? -17.569 -7.179 9.614 1.00 93.44 308 ASP A C 1
ATOM 2350 O O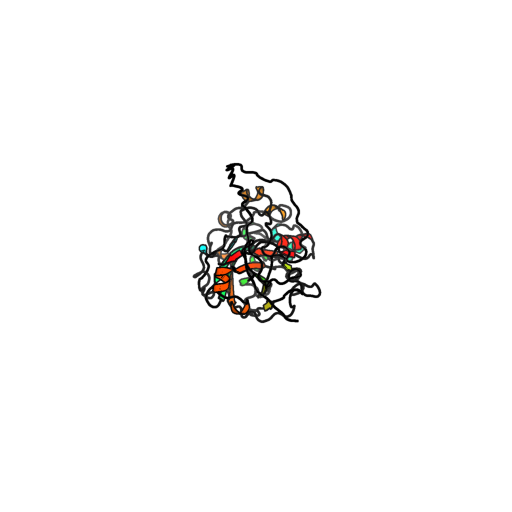 . ASP A 1 308 ? -18.197 -6.528 8.784 1.00 93.44 308 ASP A O 1
ATOM 2354 N N . ILE A 1 309 ? -16.479 -7.885 9.283 1.00 94.75 309 ILE A N 1
ATOM 2355 C CA . ILE A 1 309 ? -15.913 -7.914 7.922 1.00 94.75 309 ILE A CA 1
ATOM 2356 C C . ILE A 1 309 ? -16.939 -8.455 6.918 1.00 94.75 309 ILE A C 1
ATOM 2358 O O . ILE A 1 309 ? -17.149 -7.853 5.871 1.00 94.75 309 ILE A O 1
ATOM 2362 N N . LYS A 1 310 ? -17.662 -9.527 7.250 1.00 92.31 310 LYS A N 1
ATOM 2363 C CA . LYS A 1 310 ? -18.680 -10.098 6.350 1.00 92.31 310 LYS A CA 1
ATOM 2364 C C . LYS A 1 310 ? -19.834 -9.142 6.067 1.00 92.31 310 LYS A C 1
ATOM 2366 O O . LYS A 1 310 ? -20.384 -9.121 4.961 1.00 92.31 310 LYS A O 1
ATOM 2371 N N . VAL A 1 311 ? -20.240 -8.380 7.081 1.00 90.56 311 VAL A N 1
ATOM 2372 C CA . VAL A 1 311 ? -21.392 -7.473 7.002 1.00 90.56 311 VAL A CA 1
ATOM 2373 C C . VAL A 1 311 ? -21.012 -6.131 6.380 1.00 90.56 311 VAL A C 1
ATOM 2375 O O . VAL A 1 311 ? -21.775 -5.590 5.580 1.00 90.56 311 VAL A O 1
ATOM 2378 N N . HIS A 1 312 ? -19.860 -5.589 6.760 1.00 90.25 312 HIS A N 1
ATOM 2379 C CA . HIS A 1 312 ? -19.452 -4.220 6.461 1.00 90.25 312 HIS A CA 1
ATOM 2380 C C . HIS A 1 312 ? -18.307 -4.133 5.458 1.00 90.25 312 HIS A C 1
ATOM 2382 O O . HIS A 1 312 ? -18.122 -3.074 4.871 1.00 90.25 312 HIS A O 1
ATOM 2388 N N . GLY A 1 313 ? -17.580 -5.219 5.221 1.00 93.38 313 GLY A N 1
ATOM 2389 C CA . GLY A 1 313 ? -16.296 -5.201 4.536 1.00 93.38 313 GLY A CA 1
ATOM 2390 C C . GLY A 1 313 ? -15.185 -4.609 5.407 1.00 93.38 313 GLY A C 1
ATOM 2391 O O . GLY A 1 313 ? -15.433 -3.949 6.417 1.00 93.38 313 GLY A O 1
ATOM 2392 N N . LEU A 1 314 ? -13.939 -4.825 4.995 1.00 95.69 314 LEU A N 1
ATOM 2393 C CA . LEU A 1 314 ? -12.762 -4.163 5.554 1.00 95.69 314 LEU A CA 1
ATOM 2394 C C . LEU A 1 314 ? -12.001 -3.477 4.426 1.00 95.69 314 LEU A C 1
ATOM 2396 O O . LEU A 1 314 ? -11.515 -4.135 3.508 1.00 95.69 314 LEU A O 1
ATOM 2400 N N . GLY A 1 315 ? -11.928 -2.151 4.498 1.00 96.38 315 GLY A N 1
ATOM 2401 C CA . GLY A 1 315 ? -11.208 -1.316 3.549 1.00 96.38 315 GLY A CA 1
ATOM 2402 C C . GLY A 1 315 ? -9.718 -1.233 3.878 1.00 96.38 315 GLY A C 1
ATOM 2403 O O . GLY A 1 315 ? -9.352 -1.009 5.033 1.00 96.38 315 GLY A O 1
ATOM 2404 N N . VAL A 1 316 ? -8.861 -1.381 2.868 1.00 97.88 316 VAL A N 1
ATOM 2405 C CA . VAL A 1 316 ? -7.401 -1.268 2.987 1.00 97.88 316 VAL A CA 1
ATOM 2406 C C . VAL A 1 316 ? -6.826 -0.393 1.878 1.00 97.88 316 VAL A C 1
ATOM 2408 O O . VAL A 1 316 ? -7.204 -0.510 0.711 1.00 97.88 316 VAL A O 1
ATOM 2411 N N . GLN A 1 317 ? -5.876 0.466 2.244 1.00 98.38 317 GLN A N 1
ATOM 2412 C CA . GLN A 1 317 ? -4.898 1.054 1.331 1.00 98.38 317 GLN A CA 1
ATOM 2413 C C . GLN A 1 317 ? -3.508 0.937 1.961 1.00 98.38 317 GLN A C 1
ATOM 2415 O O . GLN A 1 317 ? -3.326 1.261 3.130 1.00 98.38 317 GLN A O 1
ATOM 2420 N N . VAL A 1 318 ? -2.516 0.504 1.193 1.00 98.56 318 VAL A N 1
ATOM 2421 C CA . VAL A 1 318 ? -1.106 0.525 1.588 1.00 98.56 318 VAL A CA 1
ATOM 2422 C C . VAL A 1 318 ? -0.424 1.677 0.867 1.00 98.56 318 VAL A C 1
ATOM 2424 O O . VAL A 1 318 ? -0.594 1.837 -0.336 1.00 98.56 318 VAL A O 1
ATOM 2427 N N . VAL A 1 319 ? 0.343 2.476 1.601 1.00 96.56 319 VAL A N 1
ATOM 2428 C CA . VAL A 1 319 ? 1.106 3.619 1.100 1.00 96.56 319 VAL A CA 1
ATOM 2429 C C . VAL A 1 319 ? 2.581 3.386 1.386 1.00 96.56 319 VAL A C 1
ATOM 2431 O O . VAL A 1 319 ? 2.994 3.213 2.535 1.00 96.56 319 VAL A O 1
ATOM 2434 N N . SER A 1 320 ? 3.377 3.409 0.325 1.00 93.38 320 SER A N 1
ATOM 2435 C CA . SER A 1 320 ? 4.830 3.419 0.387 1.00 93.38 320 SER A CA 1
ATOM 2436 C C . SER A 1 320 ? 5.342 4.850 0.470 1.00 93.38 320 SER A C 1
ATOM 2438 O O . SER A 1 320 ? 4.810 5.737 -0.194 1.00 93.38 320 SER A O 1
ATOM 2440 N N . THR A 1 321 ? 6.390 5.083 1.261 1.00 89.25 321 THR A N 1
ATOM 2441 C CA . THR A 1 321 ? 6.994 6.412 1.420 1.00 89.25 321 THR A CA 1
ATOM 2442 C C . THR A 1 321 ? 8.446 6.470 0.959 1.00 89.25 321 THR A C 1
ATOM 2444 O O . THR A 1 321 ? 9.166 7.330 1.457 1.00 89.25 321 THR A O 1
ATOM 2447 N N . CYS A 1 322 ? 8.897 5.520 0.127 1.00 81.38 322 CYS A N 1
ATOM 2448 C CA . CYS A 1 322 ? 10.275 5.209 -0.299 1.00 81.38 322 CYS A CA 1
ATOM 2449 C C . CYS A 1 322 ? 11.122 6.408 -0.781 1.00 81.38 322 CYS A C 1
ATOM 2451 O O . CYS A 1 322 ? 11.568 6.491 -1.925 1.00 81.38 322 CYS A O 1
ATOM 2453 N N . SER A 1 323 ? 11.370 7.352 0.115 1.00 75.75 323 SER A N 1
ATOM 2454 C CA . SER A 1 323 ? 11.853 8.691 -0.159 1.00 75.75 323 SER A CA 1
ATOM 2455 C C . SER A 1 323 ? 12.457 9.305 1.100 1.00 75.75 323 SER A C 1
ATOM 2457 O O . SER A 1 323 ? 12.027 9.058 2.227 1.00 75.75 323 SER A O 1
ATOM 2459 N N . ALA A 1 324 ? 13.475 10.140 0.908 1.00 65.38 324 ALA A N 1
ATOM 2460 C CA . ALA A 1 324 ? 14.121 10.903 1.970 1.00 65.38 324 ALA A CA 1
ATOM 2461 C C . ALA A 1 324 ? 13.271 12.093 2.471 1.00 65.38 324 ALA A C 1
ATOM 2463 O O . ALA A 1 324 ? 13.685 12.792 3.396 1.00 65.38 324 ALA A O 1
ATOM 2464 N N . PHE A 1 325 ? 12.099 12.345 1.879 1.00 68.31 325 PHE A N 1
ATOM 2465 C CA . PHE A 1 325 ? 11.235 13.479 2.207 1.00 68.31 325 PHE A CA 1
ATOM 2466 C C . PHE A 1 325 ? 10.199 13.117 3.271 1.00 68.31 325 PHE A C 1
ATOM 2468 O O . PHE A 1 325 ? 9.069 12.775 2.944 1.00 68.31 325 PHE A O 1
ATOM 2475 N N . ASN A 1 326 ? 10.581 13.224 4.547 1.00 74.19 326 ASN A N 1
ATOM 2476 C CA . ASN A 1 326 ? 9.676 13.181 5.703 1.00 74.19 326 ASN A CA 1
ATOM 2477 C C . ASN A 1 326 ? 8.656 12.021 5.718 1.00 74.19 326 ASN A C 1
ATOM 2479 O O . ASN A 1 326 ? 7.637 12.162 6.361 1.00 74.19 326 ASN A O 1
ATOM 2483 N N . ALA A 1 327 ? 8.884 10.883 5.056 1.00 85.69 327 ALA A N 1
ATOM 2484 C CA . ALA A 1 327 ? 7.878 9.819 4.920 1.00 85.69 327 ALA A CA 1
ATOM 2485 C C . ALA A 1 327 ? 6.573 10.229 4.191 1.00 85.69 327 ALA A C 1
ATOM 2487 O O . ALA A 1 327 ? 5.505 9.670 4.450 1.00 85.69 327 ALA A O 1
ATOM 2488 N N . ILE A 1 328 ? 6.634 11.173 3.249 1.00 87.62 328 ILE A N 1
ATOM 2489 C CA . ILE A 1 328 ? 5.510 11.426 2.338 1.00 87.62 328 ILE A CA 1
ATOM 2490 C C . ILE A 1 328 ? 5.274 10.216 1.428 1.00 87.62 328 ILE A C 1
ATOM 2492 O O . ILE A 1 328 ? 6.226 9.584 0.970 1.00 87.62 328 ILE A O 1
ATOM 2496 N N . GLY A 1 329 ? 4.012 9.891 1.159 1.00 89.62 329 GLY A N 1
ATOM 2497 C CA . GLY A 1 329 ? 3.659 8.782 0.283 1.00 89.62 329 GLY A CA 1
ATOM 2498 C C . GLY A 1 329 ? 4.128 9.018 -1.154 1.00 89.62 329 GLY A C 1
ATOM 2499 O O . GLY A 1 329 ? 3.793 10.031 -1.769 1.00 89.62 329 GLY A O 1
ATOM 2500 N N . THR A 1 330 ? 4.908 8.078 -1.678 1.00 87.62 330 THR A N 1
ATOM 2501 C CA . THR A 1 330 ? 5.469 8.076 -3.036 1.00 87.62 330 THR A CA 1
ATOM 2502 C C . THR A 1 330 ? 4.732 7.133 -3.969 1.00 87.62 330 THR A C 1
ATOM 2504 O O . THR A 1 330 ? 4.761 7.344 -5.179 1.00 87.62 330 THR A O 1
ATOM 2507 N N . ASP A 1 331 ? 4.068 6.127 -3.405 1.00 92.06 331 ASP A N 1
ATOM 2508 C CA . ASP A 1 331 ? 3.233 5.184 -4.134 1.00 92.06 331 ASP A CA 1
ATOM 2509 C C . ASP A 1 331 ? 2.182 4.552 -3.206 1.00 92.06 331 ASP A C 1
ATOM 2511 O O . ASP A 1 331 ? 2.291 4.658 -1.979 1.00 92.06 331 ASP A O 1
ATOM 2515 N N . SER A 1 332 ? 1.146 3.928 -3.762 1.00 95.88 332 SER A N 1
ATOM 2516 C CA . SER A 1 332 ? 0.086 3.298 -2.978 1.00 95.88 332 SER A CA 1
ATOM 2517 C C . SER A 1 332 ? -0.717 2.257 -3.752 1.00 95.88 332 SER A C 1
ATOM 2519 O O . SER A 1 332 ? -0.901 2.376 -4.958 1.00 95.88 332 SER A O 1
ATOM 2521 N N . LEU A 1 333 ? -1.314 1.307 -3.030 1.00 97.69 333 LEU A N 1
ATOM 2522 C CA . LEU A 1 333 ? -2.346 0.405 -3.540 1.00 97.69 333 LEU A CA 1
ATOM 2523 C C . LEU A 1 333 ? -3.557 0.364 -2.590 1.00 97.69 333 LEU A C 1
ATOM 2525 O O . LEU A 1 333 ? -3.364 0.074 -1.412 1.00 97.69 333 LEU A O 1
ATOM 2529 N N . PRO A 1 334 ? -4.796 0.604 -3.058 1.00 97.38 334 PRO A N 1
ATOM 2530 C CA . PRO A 1 334 ? -5.142 1.113 -4.382 1.00 97.38 334 PRO A CA 1
ATOM 2531 C C . PRO A 1 334 ? -4.418 2.407 -4.744 1.00 97.38 334 PRO A C 1
ATOM 2533 O O . PRO A 1 334 ? -4.070 3.203 -3.865 1.00 97.38 334 PRO A O 1
ATOM 2536 N N . TYR A 1 335 ? -4.167 2.575 -6.041 1.00 95.38 335 TYR A N 1
ATOM 2537 C CA . TYR A 1 335 ? -3.394 3.695 -6.554 1.00 95.38 335 TYR A CA 1
ATOM 2538 C C . TYR A 1 335 ? -4.060 5.032 -6.267 1.00 95.38 335 TYR A C 1
ATOM 2540 O O . TYR A 1 335 ? -5.267 5.180 -6.457 1.00 95.38 335 TYR A O 1
ATOM 2548 N N . ASP A 1 336 ? -3.254 6.003 -5.838 1.00 94.00 336 ASP A N 1
ATOM 2549 C CA . ASP A 1 336 ? -3.729 7.324 -5.469 1.00 94.00 336 ASP A CA 1
ATOM 2550 C C . ASP A 1 336 ? -2.893 8.431 -6.116 1.00 94.00 336 ASP A C 1
ATOM 2552 O O . ASP A 1 336 ? -1.674 8.515 -5.944 1.00 94.00 336 ASP A O 1
ATOM 2556 N N . MET A 1 337 ? -3.561 9.354 -6.804 1.00 90.06 337 MET A N 1
ATOM 2557 C CA . MET A 1 337 ? -2.953 10.560 -7.372 1.00 90.06 337 MET A CA 1
ATOM 2558 C C . MET A 1 337 ? -2.276 11.458 -6.324 1.00 90.06 337 MET A C 1
ATOM 2560 O O . MET A 1 337 ? -1.422 12.280 -6.674 1.00 90.06 337 MET A O 1
ATOM 2564 N N . ALA A 1 338 ? -2.598 11.308 -5.036 1.00 89.38 338 ALA A N 1
ATOM 2565 C CA . ALA A 1 338 ? -1.900 11.964 -3.933 1.00 89.38 338 ALA A CA 1
ATOM 2566 C C . ALA A 1 338 ? -0.386 11.705 -3.953 1.00 89.38 338 ALA A C 1
ATOM 2568 O O . ALA A 1 338 ? 0.388 12.622 -3.666 1.00 89.38 338 ALA A O 1
ATOM 2569 N N . THR A 1 339 ? 0.032 10.515 -4.397 1.00 86.56 339 THR A N 1
ATOM 2570 C CA . THR A 1 339 ? 1.443 10.121 -4.562 1.00 86.56 339 THR A CA 1
ATOM 2571 C C . THR A 1 339 ? 2.196 11.036 -5.536 1.00 86.56 339 THR A C 1
ATOM 2573 O O . THR A 1 339 ? 3.402 11.245 -5.416 1.00 86.56 339 THR A O 1
ATOM 2576 N N . LYS A 1 340 ? 1.478 11.683 -6.468 1.00 79.75 340 LYS A N 1
ATOM 2577 C CA . LYS A 1 340 ? 2.029 12.670 -7.414 1.00 79.75 340 LYS A CA 1
ATOM 2578 C C . LYS A 1 340 ? 2.015 14.101 -6.883 1.00 79.75 340 LYS A C 1
ATOM 2580 O O . LYS A 1 340 ? 2.728 14.965 -7.386 1.00 79.75 340 LYS A O 1
ATOM 2585 N N . THR A 1 341 ? 1.242 14.381 -5.838 1.00 65.38 341 THR A N 1
ATOM 2586 C CA . THR A 1 341 ? 1.156 15.731 -5.263 1.00 65.38 341 THR A CA 1
ATOM 2587 C C . THR A 1 341 ? 2.396 16.080 -4.434 1.00 65.38 341 THR A C 1
ATOM 2589 O O . THR A 1 341 ? 2.859 17.223 -4.489 1.00 65.38 341 THR A O 1
ATOM 2592 N N . GLY A 1 342 ? 2.976 15.102 -3.725 1.00 57.19 342 GLY A N 1
ATOM 2593 C CA . GLY A 1 342 ? 4.263 15.270 -3.029 1.00 57.19 342 GLY A CA 1
ATOM 2594 C C . GLY A 1 342 ? 5.425 15.589 -3.981 1.00 57.19 342 GLY A C 1
ATOM 2595 O O . GLY A 1 342 ? 6.356 16.311 -3.634 1.00 57.19 342 GLY A O 1
ATOM 2596 N N . LEU A 1 343 ? 5.292 15.118 -5.218 1.00 59.16 343 LEU A N 1
ATOM 2597 C CA . LEU A 1 343 ? 6.209 15.238 -6.347 1.00 59.16 343 LEU A CA 1
ATOM 2598 C C . LEU A 1 343 ? 6.298 16.665 -6.924 1.00 59.16 343 LEU A C 1
ATOM 2600 O O . LEU A 1 343 ? 7.386 17.187 -7.151 1.00 59.16 343 LEU A O 1
ATOM 2604 N N . GLU A 1 344 ? 5.154 17.310 -7.170 1.00 56.12 344 GLU A N 1
ATOM 2605 C CA . GLU A 1 344 ? 5.090 18.562 -7.946 1.00 56.12 344 GLU A CA 1
ATOM 2606 C C . GLU A 1 344 ? 5.292 19.832 -7.106 1.00 56.12 344 GLU A C 1
ATOM 2608 O O . GLU A 1 344 ? 5.626 20.890 -7.642 1.00 56.12 344 GLU A O 1
ATOM 2613 N N . LYS A 1 345 ? 5.074 19.757 -5.786 1.00 51.75 345 LYS A N 1
ATOM 2614 C CA . LYS A 1 345 ? 5.054 20.939 -4.902 1.00 51.75 345 LYS A CA 1
ATOM 2615 C C . LYS A 1 345 ? 6.262 21.065 -3.981 1.00 51.75 345 LYS A C 1
ATOM 2617 O O . LYS A 1 345 ? 6.312 22.005 -3.190 1.00 51.75 345 LYS A O 1
ATOM 2622 N N . GLY A 1 346 ? 7.216 20.140 -4.053 1.00 50.38 346 GLY A N 1
ATOM 2623 C CA . GLY A 1 346 ? 8.448 20.153 -3.264 1.00 50.38 346 GLY A CA 1
ATOM 2624 C C . GLY A 1 346 ? 8.268 19.887 -1.766 1.00 50.38 346 GLY A C 1
ATOM 2625 O O . GLY A 1 346 ? 9.168 19.308 -1.189 1.00 50.38 346 GLY A O 1
ATOM 2626 N N . HIS A 1 347 ? 7.144 20.265 -1.138 1.00 54.78 347 HIS A N 1
ATOM 2627 C CA . HIS A 1 347 ? 6.865 20.112 0.303 1.00 54.78 347 HIS A CA 1
ATOM 2628 C C . HIS A 1 347 ? 5.350 20.219 0.630 1.00 54.78 347 HIS A C 1
ATOM 2630 O O . HIS A 1 347 ? 4.967 20.795 1.647 1.00 54.78 347 HIS A O 1
ATOM 2636 N N . GLY A 1 348 ? 4.463 19.773 -0.269 1.00 65.38 348 GLY A N 1
ATOM 2637 C CA . GLY A 1 348 ? 3.005 19.849 -0.069 1.00 65.38 348 GLY A CA 1
ATOM 2638 C C . GLY A 1 348 ? 2.420 18.595 0.587 1.00 65.38 348 GLY A C 1
ATOM 2639 O O . GLY A 1 348 ? 2.982 17.517 0.442 1.00 65.38 348 GLY A O 1
ATOM 2640 N N . ASN A 1 349 ? 1.269 18.720 1.253 1.00 78.69 349 ASN A N 1
ATOM 2641 C CA . ASN A 1 349 ? 0.558 17.563 1.806 1.00 78.69 349 ASN A CA 1
ATOM 2642 C C . ASN A 1 349 ? 0.012 16.662 0.680 1.00 78.69 349 ASN A C 1
ATOM 2644 O O . ASN A 1 349 ? -0.613 17.161 -0.264 1.00 78.69 349 ASN A O 1
ATOM 2648 N N . ALA A 1 350 ? 0.209 15.349 0.806 1.00 88.00 350 ALA A N 1
ATOM 2649 C CA . ALA A 1 350 ? -0.400 14.326 -0.035 1.00 88.00 350 ALA A CA 1
ATOM 2650 C C . ALA A 1 350 ? -1.776 13.965 0.543 1.00 88.00 350 ALA A C 1
ATOM 2652 O O . ALA A 1 350 ? -1.873 13.448 1.652 1.00 88.00 350 ALA A O 1
ATOM 2653 N N . LYS A 1 351 ? -2.847 14.283 -0.190 1.00 91.25 351 LYS A N 1
ATOM 2654 C CA . LYS A 1 351 ? -4.233 14.045 0.239 1.00 91.25 351 LYS A CA 1
ATOM 2655 C C . LYS A 1 351 ? -4.800 12.805 -0.436 1.00 91.25 351 LYS A C 1
ATOM 2657 O O . LYS A 1 351 ? -5.369 12.910 -1.521 1.00 91.25 351 LYS A O 1
ATOM 2662 N N . PHE A 1 352 ? -4.633 11.664 0.212 1.00 93.75 352 PHE A N 1
ATOM 2663 C CA . PHE A 1 352 ? -5.180 10.394 -0.235 1.00 93.75 352 PHE A CA 1
ATOM 2664 C C . PHE A 1 352 ? -6.707 10.441 -0.194 1.00 93.75 352 PHE A C 1
ATOM 2666 O O . PHE A 1 352 ? -7.316 11.037 0.703 1.00 93.75 352 PHE A O 1
ATOM 2673 N N . SER A 1 353 ? -7.313 9.893 -1.236 1.00 93.38 353 SER A N 1
ATOM 2674 C CA . SER A 1 353 ? -8.751 9.912 -1.495 1.00 93.38 353 SER A CA 1
ATOM 2675 C C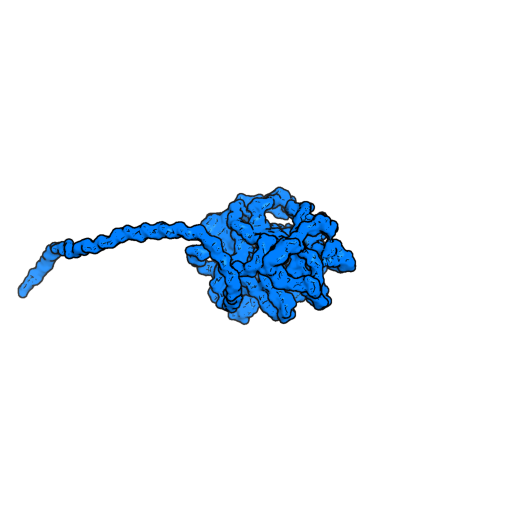 . SER A 1 353 ? -9.221 8.738 -2.349 1.00 93.38 353 SER A C 1
ATOM 2677 O O . SER A 1 353 ? -10.417 8.647 -2.609 1.00 93.38 353 SER A O 1
ATOM 2679 N N . ALA A 1 354 ? -8.331 7.859 -2.815 1.00 92.25 354 ALA A N 1
ATOM 2680 C CA . ALA A 1 354 ? -8.717 6.689 -3.586 1.00 92.25 354 ALA A CA 1
ATOM 2681 C C . ALA A 1 354 ? -9.655 5.786 -2.763 1.00 92.25 354 ALA A C 1
ATOM 2683 O O . ALA A 1 354 ? -9.518 5.711 -1.535 1.00 92.25 354 ALA A O 1
ATOM 2684 N N . PRO A 1 355 ? -10.615 5.102 -3.410 1.00 92.50 355 PRO A N 1
ATOM 2685 C CA . PRO A 1 355 ? -11.429 4.103 -2.740 1.00 92.50 355 PRO A CA 1
ATOM 2686 C C . PRO A 1 355 ? -10.546 3.017 -2.136 1.00 92.50 355 PRO A C 1
ATOM 2688 O O . PRO A 1 355 ? -9.512 2.657 -2.701 1.00 92.50 355 PRO A O 1
ATOM 2691 N N . PHE A 1 356 ? -10.964 2.480 -0.996 1.00 94.94 356 PHE A N 1
ATOM 2692 C CA . PHE A 1 356 ? -10.286 1.340 -0.402 1.00 94.94 356 PHE A CA 1
ATOM 2693 C C . PHE A 1 356 ? -10.473 0.074 -1.240 1.00 94.94 356 PHE A C 1
ATOM 2695 O O . PHE A 1 356 ? -11.507 -0.127 -1.879 1.00 94.94 356 PHE A O 1
ATOM 2702 N N . ALA A 1 357 ? -9.486 -0.816 -1.169 1.00 94.75 357 ALA A N 1
ATOM 2703 C CA . ALA A 1 357 ? -9.658 -2.205 -1.557 1.00 94.75 357 ALA A CA 1
ATOM 2704 C C . ALA A 1 357 ? -10.447 -2.916 -0.450 1.00 94.75 357 ALA A C 1
ATOM 2706 O O . ALA A 1 357 ? -10.138 -2.723 0.725 1.00 94.75 357 ALA A O 1
ATOM 2707 N N . ILE A 1 358 ? -11.459 -3.711 -0.803 1.00 94.56 358 ILE A N 1
ATOM 2708 C CA . ILE A 1 358 ? -12.417 -4.251 0.172 1.00 94.56 358 ILE A CA 1
ATOM 2709 C C . ILE A 1 358 ? -12.251 -5.769 0.297 1.00 94.56 358 ILE A C 1
ATOM 2711 O O . ILE A 1 358 ? -12.419 -6.498 -0.680 1.00 94.56 358 ILE A O 1
ATOM 2715 N N . LEU A 1 359 ? -11.978 -6.240 1.514 1.00 93.62 359 LEU A N 1
ATOM 2716 C CA . LEU A 1 359 ? -12.126 -7.647 1.897 1.00 93.62 359 LEU A CA 1
ATOM 2717 C C . LEU A 1 359 ? -13.547 -7.874 2.422 1.00 93.62 359 LEU A C 1
ATOM 2719 O O . LEU A 1 359 ? -14.053 -7.021 3.156 1.00 93.62 359 LEU A O 1
ATOM 2723 N N . GLN A 1 360 ? -14.176 -9.001 2.081 1.00 87.94 360 GLN A N 1
ATOM 2724 C CA . GLN A 1 360 ? -15.510 -9.370 2.566 1.00 87.94 360 GLN A CA 1
ATOM 2725 C C . GLN A 1 360 ? -15.603 -10.837 2.985 1.00 87.94 360 GLN A C 1
ATOM 2727 O O . GLN A 1 360 ? -14.789 -11.659 2.515 1.00 87.94 360 GLN A O 1
#

Foldseek 3Di:
DDDDDDDDDDDDDDDDDDDDDDDDDDDPDDDDPDDDDDPDPQFKLPAQQFDPPLFAPQKDFDDAAQFADDDPVVVPCVRPDPSQWGIADAALQFLFFAAPDVVQNVFFQRKAWGTKGWHDYQWKIKIKTKMFRLCCQAPVPPVVSLVPNPLLPDPPDKAKKKKFKALWFNPPVDDTPQLFFIRQQAALVRAHALNQLEGENNGTNKIKIDISYPVDPFIWIWGHGPSHIDNDTDGQVKDKDKWAADPCNQWGWHAHYGHPVDHSCLRNPNVCVVRTDTSSVRPRDSRRGMMMMMMIGTVVSVVDGPVSCVRRWMFIKMFTQRGPQSSHGRAMVSTFSLNCVCNPPVNHRRYGRHGTRTYD

Sequence (360 aa):
MKQSNLYTATKTRALAASAAAVSLAMVTGSLALSTGAFAATVTNNDHPHGIDQNLIPAYETMPPVDAQRTIDITQGLRDWSPDLLLAKGLANDDMHAYTADDYARWNSIPVDMIALYGAYDGEYLYLMWEMSNPTDVVEPNNIWALNNGKLNESTTRDYPFFIVISTDNQNKDAPPTDKTIENNAKTADGKTIWDSGNEFTQGATSIVAIHSSLGNKETKIFYGGKSGLNPVGEDAEATVNAGSGILHDSSVNGLLGFGKSRKSTEVQDPSTQNKVIDLSTVHHDISKYDFHYQVQIPLSKLDTTVDDIKVHGLGVQVVSTCSAFNAIGTDSLPYDMATKTGLEKGHGNAKFSAPFAILQ

Secondary structure (DSSP, 8-state):
----------------------------------S--------SS--TT-------TTSEEPPPB--B----GGGTTTT--GGGEEEE--BS-SHHHH---HHHHHTB---EEEEEEEEE-SSEEEEEEEEE-THHHH-TT-HHHHHH--GGG-SS---EEEEEEE-S---TTS---S---TGGG-BTTSPPGGG--EEE-S--SEEEEEESSTT---EEEEEEETTEE-SSPEE---EEEEEES-TTTT--EEE---GGG--GGGGG-GGGGGGEEEGGGGT--HHHH-EEEEEEEEGGGGT--HHHHHHH-EEEEEEE--BTTTT---EEES--THHHHHHHSSS--EEE-PPPEEE-

Mean predicted aligned error: 9.36 Å

Solvent-accessible surface area (backbone atoms only — not comparable to full-atom values): 19549 Å² total; per-residue (Å²): 135,80,89,81,90,83,90,83,89,83,90,86,84,83,88,84,88,81,81,88,80,87,78,88,76,87,73,92,70,92,74,84,83,78,81,90,80,71,90,68,85,80,80,39,38,83,32,56,60,27,48,93,79,61,58,23,83,71,51,38,66,42,72,73,29,84,22,79,42,85,67,62,63,88,60,61,66,74,74,63,58,82,80,32,48,28,19,29,32,44,28,52,67,32,62,46,24,38,41,71,47,64,71,60,40,74,37,40,47,58,48,16,50,35,36,30,30,42,29,27,42,95,56,34,39,35,41,36,38,29,35,33,29,52,37,67,56,61,43,63,84,45,58,64,53,66,72,58,29,51,46,71,76,36,90,87,55,71,39,51,35,43,38,37,30,18,71,34,42,66,50,85,92,49,76,72,74,81,50,42,16,22,57,17,41,13,26,73,90,70,43,29,69,84,65,14,36,47,32,41,19,26,22,37,32,35,39,35,40,37,51,43,15,76,89,50,75,67,35,30,29,29,48,45,27,85,65,9,24,44,89,74,54,44,77,32,76,44,49,78,41,65,47,74,31,47,93,58,74,78,60,43,50,20,43,80,60,44,14,84,81,38,57,80,65,44,58,48,35,69,76,43,58,81,56,57,40,51,37,47,82,64,68,38,56,49,79,78,36,19,23,30,43,31,37,39,33,41,27,76,72,62,77,52,48,62,69,49,25,61,75,26,23,35,32,36,33,42,30,37,10,52,41,75,60,55,52,29,41,37,37,32,40,34,59,38,74,20,26,53,39,36,62,76,57,79,79,41,64,20,59,35,33,39,40,55,19,35,39,53